Protein AF-A0A1D2M1V0-F1 (afdb_monomer)

Mean predicted aligned error: 18.79 Å

Nearest PDB structures (foldseek):
  8sbj-assembly1_B  TM=5.110E-01  e=3.769E-02  Homo sapiens
  8tsc-assembly1_B  TM=5.310E-01  e=7.419E-02  Homo sapiens
  7pg5-assembly1_B  TM=5.052E-01  e=1.142E-01  Homo sapiens
  5ul1-assembly1_B  TM=4.633E-01  e=9.490E-02  Homo sapiens
  6z6f-assembly1_C  TM=4.834E-01  e=1.259E+00  Saccharomyces cerevisiae S288C

Structure (mmCIF, N/CA/C/O backbone):
data_AF-A0A1D2M1V0-F1
#
_entry.id   AF-A0A1D2M1V0-F1
#
loop_
_atom_site.group_PDB
_atom_site.id
_atom_site.type_symbol
_atom_site.label_atom_id
_atom_site.label_alt_id
_atom_site.label_comp_id
_atom_site.label_asym_id
_atom_site.label_entity_id
_atom_site.label_seq_id
_atom_site.pdbx_PDB_ins_code
_atom_site.Cartn_x
_atom_site.Cartn_y
_atom_site.Cartn_z
_atom_site.occupancy
_atom_site.B_iso_or_equiv
_atom_site.auth_seq_id
_atom_site.auth_comp_id
_atom_site.auth_asym_id
_atom_site.auth_atom_id
_atom_site.pdbx_PDB_model_num
ATOM 1 N N . MET A 1 1 ? -14.328 46.962 -1.415 1.00 34.91 1 MET A N 1
ATOM 2 C CA . MET A 1 1 ? -13.071 46.582 -0.729 1.00 34.91 1 MET A CA 1
ATOM 3 C C . MET A 1 1 ? -12.390 45.485 -1.548 1.00 34.91 1 MET A C 1
ATOM 5 O O . MET A 1 1 ? -12.944 44.402 -1.644 1.00 34.91 1 MET A O 1
ATOM 9 N N . ARG A 1 2 ? -11.268 45.762 -2.230 1.00 36.16 2 ARG A N 1
ATOM 10 C CA . ARG A 1 2 ? -10.488 44.747 -2.972 1.00 36.16 2 ARG A CA 1
ATOM 11 C C . ARG A 1 2 ? -9.154 44.552 -2.254 1.00 36.16 2 ARG A C 1
ATOM 13 O O . ARG A 1 2 ? -8.313 45.446 -2.292 1.00 36.16 2 ARG A O 1
ATOM 20 N N . ILE A 1 3 ? -8.974 43.412 -1.590 1.00 41.03 3 ILE A N 1
ATOM 21 C CA . ILE A 1 3 ? -7.722 43.059 -0.914 1.00 41.03 3 ILE A CA 1
ATOM 22 C C . ILE A 1 3 ? -6.975 42.021 -1.757 1.00 41.03 3 ILE A C 1
ATOM 24 O O . ILE A 1 3 ? -7.388 40.878 -1.895 1.00 41.03 3 ILE A O 1
ATOM 28 N N . ARG A 1 4 ? -5.883 42.513 -2.349 1.00 44.38 4 ARG A N 1
ATOM 29 C CA . ARG A 1 4 ? -4.579 41.882 -2.618 1.00 44.38 4 ARG A CA 1
ATOM 30 C C . ARG A 1 4 ? -4.518 40.345 -2.690 1.00 44.38 4 ARG A C 1
ATOM 32 O O . ARG A 1 4 ? -4.349 39.678 -1.679 1.00 44.38 4 ARG A O 1
ATOM 39 N N . THR A 1 5 ? -4.341 39.834 -3.905 1.00 44.19 5 THR A N 1
ATOM 40 C CA . THR A 1 5 ? -3.606 38.586 -4.184 1.00 44.19 5 THR A CA 1
ATOM 41 C C . THR A 1 5 ? -2.416 38.907 -5.086 1.00 44.19 5 THR A C 1
ATOM 43 O O . THR A 1 5 ? -2.490 38.802 -6.306 1.00 44.19 5 THR A O 1
ATOM 46 N N . ARG A 1 6 ? -1.309 39.373 -4.495 1.00 46.62 6 ARG A N 1
ATOM 47 C CA . ARG A 1 6 ? -0.054 39.632 -5.232 1.00 46.62 6 ARG A CA 1
ATOM 48 C C . ARG A 1 6 ? 1.187 38.989 -4.600 1.00 46.62 6 ARG A C 1
ATOM 50 O O . ARG A 1 6 ? 2.289 39.241 -5.063 1.00 46.62 6 ARG A O 1
ATOM 57 N N . ALA A 1 7 ? 1.019 38.157 -3.568 1.00 45.72 7 ALA A N 1
ATOM 58 C CA . ALA A 1 7 ? 2.136 37.544 -2.841 1.00 45.72 7 ALA A CA 1
ATOM 59 C C . ALA A 1 7 ? 2.551 36.154 -3.370 1.00 45.72 7 ALA A C 1
ATOM 61 O O . ALA A 1 7 ? 3.700 35.761 -3.201 1.00 45.72 7 ALA A O 1
ATOM 62 N N . SER A 1 8 ? 1.664 35.419 -4.052 1.00 46.03 8 SER A N 1
ATOM 63 C CA . SER A 1 8 ? 1.936 34.015 -4.413 1.00 46.03 8 SER A CA 1
ATOM 64 C C . SER A 1 8 ? 2.724 33.832 -5.717 1.00 46.03 8 SER A C 1
ATOM 66 O O . SER A 1 8 ? 3.413 32.829 -5.883 1.00 46.03 8 SER A O 1
ATOM 68 N N . ALA A 1 9 ? 2.686 34.803 -6.637 1.00 45.09 9 ALA A N 1
ATOM 69 C CA . ALA A 1 9 ? 3.380 34.692 -7.926 1.00 45.09 9 ALA A CA 1
ATOM 70 C C . ALA A 1 9 ? 4.908 34.866 -7.807 1.00 45.09 9 ALA A C 1
ATOM 72 O O . ALA A 1 9 ? 5.667 34.249 -8.555 1.00 45.09 9 ALA A O 1
ATOM 73 N N . THR A 1 10 ? 5.369 35.671 -6.845 1.00 44.38 10 THR A N 1
ATOM 74 C CA . THR A 1 10 ? 6.790 35.998 -6.632 1.00 44.38 10 THR A CA 1
ATOM 75 C C . THR A 1 10 ? 7.562 34.886 -5.916 1.00 44.38 10 THR A C 1
ATOM 77 O O . THR A 1 10 ? 8.767 34.746 -6.115 1.00 44.38 10 THR A O 1
ATOM 80 N N . LEU A 1 11 ? 6.884 34.080 -5.092 1.00 45.69 11 LEU A N 1
ATOM 81 C CA . LEU A 1 11 ? 7.492 32.939 -4.397 1.00 45.69 11 LEU A CA 1
ATOM 82 C C . LEU A 1 11 ? 7.712 31.751 -5.345 1.00 45.69 11 LEU A C 1
ATOM 84 O O . LEU A 1 11 ? 8.790 31.163 -5.350 1.00 45.69 11 LEU A O 1
ATOM 88 N N . LEU A 1 12 ? 6.748 31.463 -6.227 1.00 46.31 12 LEU A N 1
ATOM 89 C CA . LEU A 1 12 ? 6.867 30.381 -7.214 1.00 46.31 12 LEU A CA 1
ATOM 90 C C . LEU A 1 12 ? 7.969 30.639 -8.256 1.00 46.31 12 LEU A C 1
ATOM 92 O O . LEU A 1 12 ? 8.680 29.716 -8.652 1.00 46.31 12 LEU A O 1
ATOM 96 N N . THR A 1 13 ? 8.173 31.895 -8.662 1.00 47.94 13 THR A N 1
ATOM 97 C CA . THR A 1 13 ? 9.218 32.253 -9.638 1.00 47.94 13 THR A CA 1
ATOM 98 C C . THR A 1 13 ? 10.636 32.129 -9.078 1.00 47.94 13 THR A C 1
ATOM 100 O O . THR A 1 13 ? 11.535 31.750 -9.825 1.00 47.94 13 THR A O 1
ATOM 103 N N . ARG A 1 14 ? 10.849 32.372 -7.775 1.00 47.53 14 ARG A N 1
ATOM 104 C CA . ARG A 1 14 ? 12.167 32.207 -7.127 1.00 47.53 14 ARG A CA 1
ATOM 105 C C . ARG A 1 14 ? 12.594 30.743 -6.994 1.00 47.53 14 ARG A C 1
ATOM 107 O O . ARG A 1 14 ? 13.777 30.437 -7.117 1.00 47.53 14 ARG A O 1
ATOM 114 N N . HIS A 1 15 ? 11.649 29.830 -6.775 1.00 48.25 15 HIS A N 1
ATOM 115 C CA . HIS A 1 15 ? 11.963 28.402 -6.674 1.00 48.25 15 HIS A CA 1
ATOM 116 C C . HIS A 1 15 ? 12.307 27.779 -8.034 1.00 48.25 15 HIS A C 1
ATOM 118 O O . HIS A 1 15 ? 13.226 26.967 -8.119 1.00 48.25 15 HIS A O 1
ATOM 124 N N . LEU A 1 16 ? 11.653 28.223 -9.112 1.00 49.22 16 LEU A N 1
ATOM 125 C CA . LEU A 1 16 ? 11.939 27.752 -10.471 1.00 49.22 16 LEU A CA 1
ATOM 126 C C . LEU A 1 16 ? 13.312 28.207 -10.992 1.00 49.22 16 LEU A C 1
ATOM 128 O O . LEU A 1 16 ? 13.982 27.450 -11.695 1.00 49.22 16 LEU A O 1
ATOM 132 N N . THR A 1 17 ? 13.764 29.416 -10.644 1.00 51.22 17 THR A N 1
ATOM 133 C CA . THR A 1 17 ? 15.120 29.875 -10.989 1.00 51.22 17 THR A CA 1
ATOM 134 C C . THR A 1 17 ? 16.198 29.177 -10.162 1.00 51.22 17 THR A C 1
ATOM 136 O O . THR A 1 17 ? 17.261 28.883 -10.705 1.00 51.22 17 THR A O 1
ATOM 139 N N . SER A 1 18 ? 15.918 28.838 -8.899 1.00 55.41 18 SER A N 1
ATOM 140 C CA . SER A 1 18 ? 16.834 28.073 -8.039 1.00 55.41 18 SER A CA 1
ATOM 141 C C . SER A 1 18 ? 17.049 26.639 -8.541 1.00 55.41 18 SER A C 1
ATOM 143 O O . SER A 1 18 ? 18.190 26.205 -8.690 1.00 55.41 18 SER A O 1
ATOM 145 N N . ALA A 1 19 ? 15.974 25.932 -8.912 1.00 53.53 19 ALA A N 1
ATOM 146 C CA . ALA A 1 19 ? 16.067 24.570 -9.447 1.00 53.53 19 ALA A CA 1
ATOM 147 C C . ALA A 1 19 ? 16.845 24.521 -10.778 1.00 53.53 19 ALA A C 1
ATOM 149 O O . ALA A 1 19 ? 17.753 23.709 -10.944 1.00 53.53 19 ALA A O 1
ATOM 150 N N . ARG A 1 20 ? 16.579 25.466 -11.693 1.00 53.44 20 ARG A N 1
ATOM 151 C CA . ARG A 1 20 ? 17.333 25.586 -12.956 1.00 53.44 20 ARG A CA 1
ATOM 152 C C . ARG A 1 20 ? 18.803 25.956 -12.745 1.00 53.44 20 ARG A C 1
ATOM 154 O O . ARG A 1 20 ? 19.649 25.580 -13.552 1.00 53.44 20 ARG A O 1
ATOM 161 N N . HIS A 1 21 ? 19.120 26.702 -11.688 1.00 53.22 21 HIS A N 1
ATOM 162 C CA . HIS A 1 21 ? 20.501 27.031 -11.341 1.00 53.22 21 HIS A CA 1
ATOM 163 C C . HIS A 1 21 ? 21.249 25.817 -10.770 1.00 53.22 21 HIS A C 1
ATOM 165 O O . HIS A 1 21 ? 22.384 25.567 -11.170 1.00 53.22 21 HIS A O 1
ATOM 171 N N . GLN A 1 22 ? 20.596 25.017 -9.922 1.00 55.62 22 GLN A N 1
ATOM 172 C CA . GLN A 1 22 ? 21.167 23.778 -9.381 1.00 55.62 22 GLN A CA 1
ATOM 173 C C . GLN A 1 22 ? 21.430 22.731 -10.475 1.00 55.62 22 GLN A C 1
ATOM 175 O O . GLN A 1 22 ? 22.505 22.130 -10.493 1.00 55.62 22 GLN A O 1
ATOM 180 N N . GLU A 1 23 ? 20.527 22.576 -11.449 1.00 54.28 23 GLU A N 1
ATOM 181 C CA . GLU A 1 23 ? 20.764 21.710 -12.616 1.00 54.28 23 GLU A CA 1
ATOM 182 C C . GLU A 1 23 ? 21.945 22.189 -13.480 1.00 54.28 23 GLU A C 1
ATOM 184 O O . GLU A 1 23 ? 22.716 21.371 -13.996 1.00 54.28 23 GLU A O 1
ATOM 189 N N . ARG A 1 24 ? 22.143 23.510 -13.608 1.00 56.34 24 ARG A N 1
ATOM 190 C CA . ARG A 1 24 ? 23.299 24.081 -14.319 1.00 56.34 24 ARG A CA 1
ATOM 191 C C . ARG A 1 24 ? 24.618 23.776 -13.613 1.00 56.34 24 ARG A C 1
ATOM 193 O O . ARG A 1 24 ? 25.553 23.323 -14.261 1.00 56.34 24 ARG A O 1
ATOM 200 N N . ILE A 1 25 ? 24.683 23.952 -12.293 1.00 54.59 25 ILE A N 1
ATOM 201 C CA . ILE A 1 25 ? 25.908 23.699 -11.516 1.00 54.59 25 ILE A CA 1
ATOM 202 C C . ILE A 1 25 ? 26.312 22.219 -11.590 1.00 54.59 25 ILE A C 1
ATOM 204 O O . ILE A 1 25 ? 27.484 21.905 -11.806 1.00 54.59 25 ILE A O 1
ATOM 208 N N . LEU A 1 26 ? 25.349 21.299 -11.474 1.00 54.31 26 LEU A N 1
ATOM 209 C CA . LEU A 1 26 ? 25.618 19.858 -11.548 1.00 54.31 26 LEU A CA 1
ATOM 210 C C . LEU A 1 26 ? 26.103 19.422 -12.939 1.00 54.31 26 LEU A C 1
ATOM 212 O O . LEU A 1 26 ? 26.984 18.569 -13.056 1.00 54.31 26 LEU A O 1
ATOM 216 N N . THR A 1 27 ? 25.568 20.023 -14.004 1.00 53.47 27 THR A N 1
ATOM 217 C CA . THR A 1 27 ? 25.980 19.706 -15.381 1.00 53.47 27 THR A CA 1
ATOM 218 C C . THR A 1 27 ? 27.317 20.343 -15.768 1.00 53.47 27 THR A C 1
ATOM 220 O O . THR A 1 27 ? 28.078 19.747 -16.532 1.00 53.47 27 THR A O 1
ATOM 223 N N . GLU A 1 28 ? 27.650 21.506 -15.209 1.00 53.16 28 GLU A N 1
ATOM 224 C CA . GLU A 1 28 ? 28.912 22.211 -15.455 1.00 53.16 28 GLU A CA 1
ATOM 225 C C . GLU A 1 28 ? 30.082 21.585 -14.673 1.00 53.16 28 GLU A C 1
ATOM 227 O O . GLU A 1 28 ? 31.156 21.368 -15.237 1.00 53.16 28 GLU A O 1
ATOM 232 N N . SER A 1 29 ? 29.844 21.133 -13.435 1.00 52.28 29 SER A N 1
ATOM 233 C CA . SER A 1 29 ? 30.817 20.356 -12.646 1.00 52.28 29 SER A CA 1
ATOM 234 C C . SER A 1 29 ? 31.214 19.043 -13.339 1.00 52.28 29 SER A C 1
ATOM 236 O O . SER A 1 29 ? 32.393 18.685 -13.390 1.00 52.28 29 SER A O 1
ATOM 238 N N . ARG A 1 30 ? 30.253 18.369 -13.986 1.00 53.03 30 ARG A N 1
ATOM 239 C CA . ARG A 1 30 ? 30.502 17.130 -14.739 1.00 53.03 30 ARG A CA 1
ATOM 240 C C . ARG A 1 30 ? 31.291 17.353 -16.035 1.00 53.03 30 ARG A C 1
ATOM 242 O O . ARG A 1 30 ? 31.964 16.438 -16.494 1.00 53.03 30 ARG A O 1
ATOM 249 N N . ARG A 1 31 ? 31.228 18.549 -16.635 1.00 52.22 31 ARG A N 1
ATOM 250 C CA . ARG A 1 31 ? 32.055 18.910 -17.804 1.00 52.22 31 ARG A CA 1
ATOM 251 C C . ARG A 1 31 ? 33.484 19.285 -17.409 1.00 52.22 31 ARG A C 1
ATOM 253 O O . ARG A 1 31 ? 34.405 18.946 -18.150 1.00 52.22 31 ARG A O 1
ATOM 260 N N . ASN A 1 32 ? 33.682 19.922 -16.254 1.00 46.97 32 ASN A N 1
ATOM 261 C CA . ASN A 1 32 ? 35.022 20.278 -15.781 1.00 46.97 32 ASN A CA 1
ATOM 262 C C . ASN A 1 32 ? 35.836 19.059 -15.323 1.00 46.97 32 ASN A C 1
ATOM 264 O O . ASN A 1 32 ? 37.010 18.978 -15.673 1.00 46.97 32 ASN A O 1
ATOM 268 N N . SER A 1 33 ? 35.228 18.058 -14.674 1.00 48.19 33 SER A N 1
ATOM 269 C CA . SER A 1 33 ? 35.962 16.841 -14.276 1.00 48.19 33 SER A CA 1
ATOM 270 C C . SER A 1 33 ? 36.463 16.013 -15.469 1.00 48.19 33 SER A C 1
ATOM 272 O O . SER A 1 33 ? 37.543 15.430 -15.417 1.00 48.19 33 SER A O 1
ATOM 274 N N . ILE A 1 34 ? 35.722 16.013 -16.582 1.00 51.12 34 ILE A N 1
ATOM 275 C CA . ILE A 1 34 ? 36.137 15.356 -17.833 1.00 51.12 34 ILE A CA 1
ATOM 276 C C . ILE A 1 34 ? 37.289 16.124 -18.497 1.00 51.12 34 ILE A C 1
ATOM 278 O O . ILE A 1 34 ? 38.184 15.519 -19.083 1.00 51.12 34 ILE A O 1
ATOM 282 N N . ARG A 1 35 ? 37.298 17.458 -18.386 1.00 45.81 35 ARG A N 1
ATOM 283 C CA . ARG A 1 35 ? 38.350 18.305 -18.959 1.00 45.81 35 ARG A CA 1
ATOM 284 C C . ARG A 1 35 ? 39.657 18.228 -18.166 1.00 45.81 35 ARG A C 1
ATOM 286 O O . ARG A 1 35 ? 40.716 18.169 -18.781 1.00 45.81 35 ARG A O 1
ATOM 293 N N . GLU A 1 36 ? 39.589 18.172 -16.837 1.00 46.66 36 GLU A N 1
ATOM 294 C CA . GLU A 1 36 ? 40.769 18.076 -15.961 1.00 46.66 36 GLU A CA 1
ATOM 295 C C . GLU A 1 36 ? 41.414 16.680 -15.973 1.00 46.66 36 GLU A C 1
ATOM 297 O O . GLU A 1 36 ? 42.624 16.556 -15.798 1.00 46.66 36 GLU A O 1
ATOM 302 N N . SER A 1 37 ? 40.647 15.628 -16.281 1.00 46.97 37 SER A N 1
ATOM 303 C CA . SER A 1 37 ? 41.188 14.274 -16.470 1.00 46.97 37 SER A CA 1
ATOM 304 C C . SER A 1 37 ? 41.862 14.072 -17.844 1.00 46.97 37 SER A C 1
ATOM 306 O O . SER A 1 37 ? 42.575 13.093 -18.046 1.00 46.97 37 SER A O 1
ATOM 308 N N . SER A 1 38 ? 41.695 15.012 -18.786 1.00 46.19 38 SER A N 1
ATOM 309 C CA . SER A 1 38 ? 42.182 14.897 -20.171 1.00 46.19 38 SER A CA 1
ATOM 310 C C . SER A 1 38 ? 43.521 15.606 -20.453 1.00 46.19 38 SER A C 1
ATOM 312 O O . SER A 1 38 ? 43.957 15.623 -21.604 1.00 46.19 38 SER A O 1
ATOM 314 N N . THR A 1 39 ? 44.192 16.185 -19.448 1.00 48.22 39 THR A N 1
ATOM 315 C CA . THR A 1 39 ? 45.497 16.872 -19.611 1.00 48.22 39 THR A CA 1
ATOM 316 C C . THR A 1 39 ? 46.706 16.116 -19.054 1.00 48.22 39 THR A C 1
ATOM 318 O O . THR A 1 39 ? 47.809 16.657 -19.045 1.00 48.22 39 THR A O 1
ATOM 321 N N . ALA A 1 40 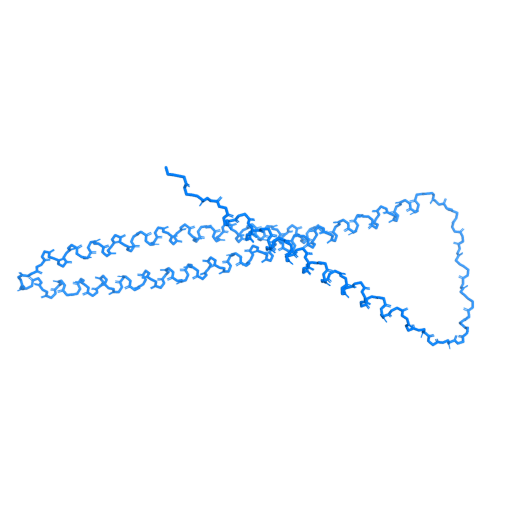? 46.557 14.853 -18.651 1.00 44.78 40 ALA A N 1
ATOM 322 C CA . ALA A 1 40 ? 47.712 14.003 -18.371 1.00 44.78 40 ALA A CA 1
ATOM 323 C C . ALA A 1 40 ? 48.276 13.444 -19.690 1.00 44.78 40 ALA A C 1
ATOM 325 O O . ALA A 1 40 ? 47.670 12.578 -20.320 1.00 44.78 40 ALA A O 1
ATOM 326 N N . GLN A 1 41 ? 49.430 13.958 -20.126 1.00 50.56 41 GLN A N 1
ATOM 327 C CA . GLN A 1 41 ? 50.200 13.354 -21.216 1.00 50.56 41 GLN A CA 1
ATOM 328 C C . GLN A 1 41 ? 50.567 11.904 -20.849 1.00 50.56 41 GLN A C 1
ATOM 330 O O . GLN A 1 41 ? 51.079 11.676 -19.750 1.00 50.56 41 GLN A O 1
ATOM 335 N N . PRO A 1 42 ? 50.351 10.918 -21.737 1.00 48.78 42 PRO A N 1
ATOM 336 C CA . PRO A 1 42 ? 50.842 9.568 -21.502 1.00 48.78 42 PRO A CA 1
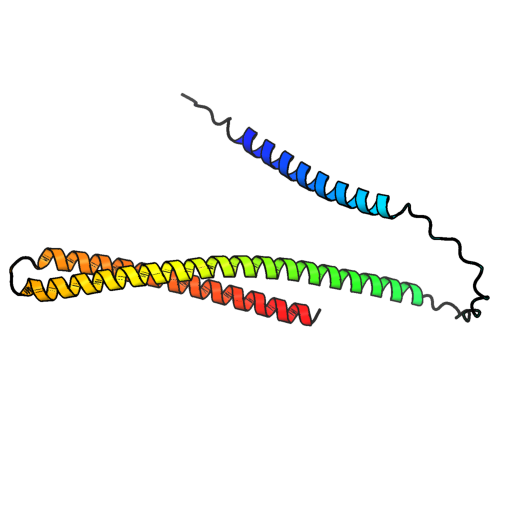ATOM 337 C C . PRO A 1 42 ? 52.380 9.529 -21.610 1.00 48.78 42 PRO A C 1
ATOM 339 O O . PRO A 1 42 ? 52.955 10.278 -22.407 1.00 48.78 42 PRO A O 1
ATOM 342 N N . PRO A 1 43 ? 53.072 8.662 -20.847 1.00 45.06 43 PRO A N 1
ATOM 343 C CA . PRO A 1 43 ? 54.517 8.501 -20.964 1.00 45.06 43 PRO A CA 1
ATOM 344 C C . PRO A 1 43 ? 54.880 7.930 -22.342 1.00 45.06 43 PRO A C 1
ATOM 346 O O . PRO A 1 43 ? 54.318 6.932 -22.798 1.00 45.06 43 PRO A O 1
ATOM 349 N N . VAL A 1 44 ? 55.838 8.575 -23.008 1.00 48.25 44 VAL A N 1
ATOM 350 C CA . VAL A 1 44 ? 56.371 8.166 -24.314 1.00 48.25 44 VAL A CA 1
ATOM 351 C C . VAL A 1 44 ? 57.094 6.826 -24.157 1.00 48.25 44 VAL A C 1
ATOM 353 O O . VAL A 1 44 ? 58.121 6.745 -23.487 1.00 48.25 44 VAL A O 1
ATOM 356 N N . THR A 1 45 ? 56.550 5.764 -24.746 1.00 47.53 45 THR A N 1
ATOM 357 C CA . THR A 1 45 ? 57.180 4.435 -24.818 1.00 47.53 45 THR A CA 1
ATOM 358 C C . THR A 1 45 ? 57.801 4.216 -26.206 1.00 47.53 45 THR A C 1
ATOM 360 O O . THR A 1 45 ? 57.291 4.768 -27.185 1.00 47.53 45 THR A O 1
ATOM 363 N N . PRO A 1 46 ? 58.908 3.452 -26.334 1.00 49.72 46 PRO A N 1
ATOM 364 C CA . PRO A 1 46 ? 59.588 3.253 -27.614 1.00 49.72 46 PRO A CA 1
ATOM 365 C C . PRO A 1 46 ? 58.754 2.402 -28.585 1.00 49.72 46 PRO A C 1
ATOM 367 O O . PRO A 1 46 ? 58.051 1.483 -28.172 1.00 49.72 46 PRO A O 1
ATOM 370 N N . LEU A 1 47 ? 58.875 2.723 -29.877 1.00 45.44 47 LEU A N 1
ATOM 371 C CA . LEU A 1 47 ? 58.181 2.145 -31.037 1.00 45.44 47 LEU A CA 1
ATOM 372 C C . LEU A 1 47 ? 57.970 0.617 -30.979 1.00 45.44 47 LEU A C 1
ATOM 374 O O . LEU A 1 47 ? 58.923 -0.159 -31.005 1.00 45.44 47 LEU A O 1
ATOM 378 N N . ALA A 1 48 ? 56.702 0.201 -30.996 1.00 45.66 48 ALA A N 1
ATOM 379 C CA . ALA A 1 48 ? 56.286 -1.177 -31.253 1.00 45.66 48 ALA A CA 1
ATOM 380 C C . ALA A 1 48 ? 56.539 -1.580 -32.730 1.00 45.66 48 ALA A C 1
ATOM 382 O O . ALA A 1 48 ? 56.511 -0.712 -33.609 1.00 45.66 48 ALA A O 1
ATOM 383 N N . PRO A 1 49 ? 56.774 -2.876 -33.027 1.00 54.25 49 PRO A N 1
ATOM 384 C CA . PRO A 1 49 ? 57.030 -3.370 -34.385 1.00 54.25 49 PRO A CA 1
ATOM 385 C C . PRO A 1 49 ? 55.829 -3.149 -35.328 1.00 54.25 49 PRO A C 1
ATOM 387 O O . PRO A 1 49 ? 54.695 -3.017 -34.859 1.00 54.25 49 PRO A O 1
ATOM 390 N N . PRO A 1 50 ? 56.051 -3.102 -36.659 1.00 50.41 50 PRO A N 1
ATOM 391 C CA . PRO A 1 50 ? 55.016 -2.738 -37.620 1.00 50.41 50 PRO A CA 1
ATOM 392 C C . PRO A 1 50 ? 53.835 -3.713 -37.571 1.00 50.41 50 PRO A C 1
ATOM 394 O O . PRO A 1 50 ? 54.000 -4.930 -37.654 1.00 50.41 50 PRO A O 1
ATOM 397 N N . VAL A 1 51 ? 52.634 -3.147 -37.450 1.00 50.12 51 VAL A N 1
ATOM 398 C CA . VAL A 1 51 ? 51.352 -3.858 -37.488 1.00 50.12 51 VAL A CA 1
ATOM 399 C C . VAL A 1 51 ? 51.252 -4.659 -38.799 1.00 50.12 51 VAL A C 1
ATOM 401 O O . VAL A 1 51 ? 51.534 -4.094 -39.861 1.00 50.12 51 VAL A O 1
ATOM 404 N N . PRO A 1 52 ? 50.837 -5.943 -38.776 1.00 46.22 52 PRO A N 1
ATOM 405 C CA . PRO A 1 52 ? 50.589 -6.708 -39.993 1.00 46.22 52 PRO A CA 1
ATOM 406 C C . PRO A 1 52 ? 49.580 -5.971 -40.873 1.00 46.22 52 PRO A C 1
ATOM 408 O O . PRO A 1 52 ? 48.533 -5.532 -40.394 1.00 46.22 52 PRO A O 1
ATOM 411 N N . ALA A 1 53 ? 49.898 -5.821 -42.158 1.00 50.19 53 ALA A N 1
ATOM 412 C CA . ALA A 1 53 ? 49.028 -5.163 -43.119 1.00 50.19 53 ALA A CA 1
ATOM 413 C C . ALA A 1 53 ? 47.633 -5.812 -43.106 1.00 50.19 53 ALA A C 1
ATOM 415 O O . ALA A 1 53 ? 47.465 -6.963 -43.508 1.00 50.19 53 ALA A O 1
ATOM 416 N N . VAL A 1 54 ? 46.632 -5.060 -42.643 1.00 47.44 54 VAL A N 1
ATOM 417 C CA . VAL A 1 54 ? 45.221 -5.446 -42.729 1.00 47.44 54 VAL A CA 1
ATOM 418 C C . VAL A 1 54 ? 44.899 -5.698 -44.207 1.00 47.44 54 VAL A C 1
ATOM 420 O O . VAL A 1 54 ? 45.137 -4.802 -45.028 1.00 47.44 54 VAL A O 1
ATOM 423 N N . PRO A 1 55 ? 44.368 -6.875 -44.591 1.00 44.06 55 PRO A N 1
ATOM 424 C CA . PRO A 1 55 ? 43.943 -7.106 -45.961 1.00 44.06 55 PRO A CA 1
ATOM 425 C C . PRO A 1 55 ? 42.913 -6.044 -46.343 1.00 44.06 55 PRO A C 1
ATOM 427 O O . PRO A 1 55 ? 41.868 -5.912 -45.704 1.00 44.06 55 PRO A O 1
ATOM 430 N N . ARG A 1 56 ? 43.215 -5.259 -47.383 1.00 47.75 56 ARG A N 1
ATOM 431 C CA . ARG A 1 56 ? 42.276 -4.306 -47.984 1.00 47.75 56 ARG A CA 1
ATOM 432 C C . ARG A 1 56 ? 41.105 -5.087 -48.582 1.00 47.75 56 ARG A C 1
ATOM 434 O O . ARG A 1 56 ? 41.109 -5.414 -49.768 1.00 47.75 56 ARG A O 1
ATOM 441 N N . HIS A 1 57 ? 40.098 -5.391 -47.768 1.00 49.06 57 HIS A N 1
ATOM 442 C CA . HIS A 1 57 ? 38.825 -5.879 -48.270 1.00 49.06 57 HIS A CA 1
ATOM 443 C C . HIS A 1 57 ? 38.197 -4.777 -49.121 1.00 49.06 57 HIS A C 1
ATOM 445 O O . HIS A 1 57 ? 37.930 -3.671 -48.650 1.00 49.06 57 HIS A O 1
ATOM 451 N N . ARG A 1 58 ? 38.007 -5.084 -50.409 1.00 48.56 58 ARG A N 1
ATOM 452 C CA . ARG A 1 58 ? 37.254 -4.253 -51.349 1.00 48.56 58 ARG A CA 1
ATOM 453 C C . ARG A 1 58 ? 35.917 -3.902 -50.701 1.00 48.56 58 ARG A C 1
ATOM 455 O O . ARG A 1 58 ? 35.152 -4.792 -50.340 1.00 48.56 58 ARG A O 1
ATOM 462 N N . GLY A 1 59 ? 35.703 -2.603 -50.511 1.00 49.47 59 GLY A N 1
ATOM 463 C CA . GLY A 1 59 ? 34.605 -2.054 -49.734 1.00 49.47 59 GLY A CA 1
ATOM 464 C C . GLY A 1 59 ? 33.253 -2.538 -50.234 1.00 49.47 59 GLY A C 1
ATOM 465 O O . GLY A 1 59 ? 32.774 -2.108 -51.282 1.00 49.47 59 GLY A O 1
ATOM 466 N N . ASN A 1 60 ? 32.607 -3.384 -49.436 1.00 50.47 60 ASN A N 1
ATOM 467 C CA . ASN A 1 60 ? 31.163 -3.480 -49.476 1.00 50.47 60 ASN A CA 1
ATOM 468 C C . ASN A 1 60 ? 30.623 -2.150 -48.931 1.00 50.47 60 ASN A C 1
ATOM 470 O O . ASN A 1 60 ? 30.829 -1.826 -47.760 1.00 50.47 60 ASN A O 1
ATOM 474 N N . ARG A 1 61 ? 29.959 -1.363 -49.782 1.00 54.25 61 ARG A N 1
ATOM 475 C CA . ARG A 1 61 ? 29.371 -0.059 -49.422 1.00 54.25 61 ARG A CA 1
ATOM 476 C C . ARG A 1 61 ? 28.402 -0.163 -48.236 1.00 54.25 61 ARG A C 1
ATOM 478 O O . ARG A 1 61 ? 28.208 0.817 -47.529 1.00 54.25 61 ARG A O 1
ATOM 485 N N . ASN A 1 62 ? 27.871 -1.361 -47.987 1.00 54.25 62 ASN A N 1
ATOM 486 C CA . ASN A 1 62 ? 26.956 -1.650 -46.888 1.00 54.25 62 ASN A CA 1
ATOM 487 C C . ASN A 1 62 ? 27.660 -1.906 -45.544 1.00 54.25 62 ASN A C 1
ATOM 489 O O . ASN A 1 62 ? 26.983 -2.001 -44.527 1.00 54.25 62 ASN A O 1
ATOM 493 N N . TRP A 1 63 ? 28.994 -1.999 -45.495 1.00 51.69 63 TRP A N 1
ATOM 494 C CA . TRP A 1 63 ? 29.723 -2.288 -44.252 1.00 51.69 63 TRP A CA 1
ATOM 495 C C . TRP A 1 63 ? 29.621 -1.138 -43.240 1.00 51.69 63 TRP A C 1
ATOM 497 O O . TRP A 1 63 ? 29.240 -1.349 -42.093 1.00 51.69 63 TRP A O 1
ATOM 507 N N . TYR A 1 64 ? 29.879 0.099 -43.678 1.00 50.06 64 TYR A N 1
ATOM 508 C CA . TYR A 1 64 ? 29.737 1.280 -42.818 1.00 50.06 64 TYR A CA 1
ATOM 509 C C . TYR A 1 64 ? 28.276 1.574 -42.460 1.00 50.06 64 TYR A C 1
ATOM 511 O O . TYR A 1 64 ? 28.004 2.027 -41.350 1.00 50.06 64 TYR A O 1
ATOM 519 N N . SER A 1 65 ? 27.334 1.293 -43.365 1.00 54.91 65 SER A N 1
ATOM 520 C CA . SER A 1 65 ? 25.901 1.452 -43.097 1.00 54.91 65 SER A CA 1
ATOM 521 C C . SER A 1 65 ? 25.404 0.453 -42.052 1.00 54.91 65 SER A C 1
ATOM 523 O O . SER A 1 65 ? 24.708 0.852 -41.126 1.00 54.91 65 SER A O 1
ATOM 525 N N . ASN A 1 66 ? 25.820 -0.814 -42.136 1.00 55.72 66 ASN A N 1
ATOM 526 C CA . ASN A 1 66 ? 25.434 -1.838 -41.165 1.00 55.72 66 ASN A CA 1
ATOM 527 C C . ASN A 1 66 ? 26.029 -1.574 -39.775 1.00 55.72 66 ASN A C 1
ATOM 529 O O . ASN A 1 66 ? 25.322 -1.739 -38.789 1.00 55.72 66 ASN A O 1
ATOM 533 N N . ILE A 1 67 ? 27.283 -1.108 -39.686 1.00 56.62 67 ILE A N 1
ATOM 534 C CA . ILE A 1 67 ? 27.902 -0.750 -38.397 1.00 56.62 67 ILE A CA 1
ATOM 535 C C . ILE A 1 67 ? 27.209 0.468 -37.777 1.00 56.62 67 ILE A C 1
ATOM 537 O O . ILE A 1 67 ? 26.849 0.439 -36.608 1.00 56.62 67 ILE A O 1
ATOM 541 N N . ARG A 1 68 ? 26.945 1.522 -38.562 1.00 54.12 68 ARG A N 1
ATOM 542 C CA . ARG A 1 68 ? 26.288 2.736 -38.051 1.00 54.12 68 ARG A CA 1
ATOM 543 C C . ARG A 1 68 ? 24.842 2.486 -37.605 1.00 54.12 68 ARG A C 1
ATOM 545 O O . ARG A 1 68 ? 24.392 3.118 -36.654 1.00 54.12 68 ARG A O 1
ATOM 552 N N . ASN A 1 69 ? 24.133 1.574 -38.273 1.00 59.03 69 ASN A N 1
ATOM 553 C CA . ASN A 1 69 ? 22.795 1.143 -37.866 1.00 59.03 69 ASN A CA 1
ATOM 554 C C . ASN A 1 69 ? 22.850 0.294 -36.588 1.00 59.03 69 ASN A C 1
ATOM 556 O O . ASN A 1 69 ? 22.083 0.558 -35.669 1.00 59.03 69 ASN A O 1
ATOM 560 N N . ALA A 1 70 ? 23.805 -0.637 -36.482 1.00 59.34 70 ALA A N 1
ATOM 561 C CA . ALA A 1 70 ? 24.003 -1.441 -35.277 1.00 59.34 70 ALA A CA 1
ATOM 562 C C . ALA A 1 70 ? 24.375 -0.576 -34.056 1.00 59.34 70 ALA A C 1
ATOM 564 O O . ALA A 1 70 ? 23.780 -0.727 -32.994 1.00 59.34 70 ALA A O 1
ATOM 565 N N . ASP A 1 71 ? 25.283 0.394 -34.208 1.00 56.97 71 ASP A N 1
ATOM 566 C CA . ASP A 1 71 ? 25.656 1.327 -33.133 1.00 56.97 71 ASP A CA 1
ATOM 567 C C . ASP A 1 71 ? 24.483 2.237 -32.716 1.00 56.97 71 ASP A C 1
ATOM 569 O O . ASP A 1 71 ? 24.357 2.617 -31.548 1.00 56.97 71 ASP A O 1
ATOM 573 N N . GLY A 1 72 ? 23.608 2.598 -33.662 1.00 63.91 72 GLY A N 1
ATOM 574 C CA . GLY A 1 72 ? 22.381 3.353 -33.401 1.00 63.91 72 GLY A CA 1
ATOM 575 C C . GLY A 1 72 ? 21.328 2.534 -32.648 1.00 63.91 72 GLY A C 1
ATOM 576 O O . GLY A 1 72 ? 20.753 3.021 -31.675 1.00 63.91 72 GLY A O 1
ATOM 577 N N . GLU A 1 73 ? 21.118 1.282 -33.053 1.00 64.62 73 GLU A N 1
ATOM 578 C CA . GLU A 1 73 ? 20.191 0.340 -32.415 1.00 64.62 73 GLU A CA 1
ATOM 579 C C . GLU A 1 73 ? 20.648 -0.044 -31.001 1.00 64.62 73 GLU A C 1
ATOM 581 O O . GLU A 1 73 ? 19.851 0.004 -30.063 1.00 64.62 73 GLU A O 1
ATOM 586 N N . VAL A 1 74 ? 21.944 -0.318 -30.808 1.00 65.44 74 VAL A N 1
ATOM 587 C CA . VAL A 1 74 ? 22.531 -0.609 -29.488 1.00 65.44 74 VAL A CA 1
ATOM 588 C C . VAL A 1 74 ? 22.390 0.590 -28.545 1.00 65.44 74 VAL A C 1
ATOM 590 O O . VAL A 1 74 ? 22.002 0.426 -27.385 1.00 65.44 74 VAL A O 1
ATOM 593 N N . ASN A 1 75 ? 22.632 1.813 -29.030 1.00 72.12 75 ASN A N 1
ATOM 594 C CA . ASN A 1 75 ? 22.444 3.020 -28.221 1.00 72.12 75 ASN A CA 1
ATOM 595 C C . ASN A 1 75 ? 20.967 3.278 -27.879 1.00 72.12 75 ASN A C 1
ATOM 597 O O . ASN A 1 75 ? 20.665 3.660 -26.747 1.00 72.12 75 ASN A O 1
ATOM 601 N N . ALA A 1 76 ? 20.038 3.036 -28.807 1.00 72.06 76 ALA A N 1
ATOM 602 C CA . ALA A 1 76 ? 18.604 3.152 -28.543 1.00 72.06 76 ALA A CA 1
ATOM 603 C C . ALA A 1 76 ? 18.116 2.111 -27.516 1.00 72.06 76 ALA A C 1
ATOM 605 O O . ALA A 1 76 ? 17.348 2.451 -26.609 1.00 72.06 76 ALA A O 1
ATOM 606 N N . GLY A 1 77 ? 18.611 0.871 -27.601 1.00 74.31 77 GLY A N 1
ATOM 607 C CA . GLY A 1 77 ? 18.333 -0.190 -26.629 1.00 74.31 77 GLY A CA 1
ATOM 608 C C . GLY A 1 77 ? 18.841 0.154 -25.226 1.00 74.31 77 GLY A C 1
ATOM 609 O O . GLY A 1 77 ? 18.092 0.061 -24.253 1.00 74.31 77 GLY A O 1
ATOM 610 N N . LEU A 1 78 ? 20.076 0.657 -25.111 1.00 79.81 78 LEU A N 1
ATOM 611 C CA . LEU A 1 78 ? 20.669 1.084 -23.834 1.00 79.81 78 LEU A CA 1
ATOM 612 C C . LEU A 1 78 ? 19.917 2.252 -23.178 1.00 79.81 78 LEU A C 1
ATOM 614 O O . LEU A 1 78 ? 19.715 2.251 -21.961 1.00 79.81 78 LEU A O 1
ATOM 618 N N . VAL A 1 79 ? 19.487 3.247 -23.962 1.00 81.12 79 VAL A N 1
ATOM 619 C CA . VAL A 1 79 ? 18.696 4.383 -23.455 1.00 81.12 79 VAL A CA 1
ATOM 620 C C . VAL A 1 79 ? 17.322 3.917 -22.969 1.00 81.12 79 VAL A C 1
ATOM 622 O O . VAL A 1 79 ? 16.869 4.348 -21.908 1.00 81.12 79 VAL A O 1
ATOM 625 N N . THR A 1 80 ? 16.685 3.002 -23.702 1.00 80.62 80 THR A N 1
ATOM 626 C CA . THR A 1 80 ? 15.376 2.444 -23.333 1.00 80.62 80 THR A CA 1
ATOM 627 C C . THR A 1 80 ? 15.465 1.633 -22.040 1.00 80.62 80 THR A C 1
ATOM 629 O O . THR A 1 80 ? 14.682 1.871 -21.120 1.00 80.62 80 THR A O 1
ATOM 632 N N . LYS A 1 81 ? 16.479 0.763 -21.907 1.00 84.75 81 LYS A N 1
ATOM 633 C CA . LYS A 1 81 ? 16.755 0.018 -20.666 1.00 84.75 81 LYS A CA 1
ATOM 634 C C . LYS A 1 81 ? 16.969 0.938 -19.470 1.00 84.75 81 LYS A C 1
ATOM 636 O O . LYS A 1 81 ? 16.369 0.722 -18.421 1.00 84.75 81 LYS A O 1
ATOM 641 N N . ARG A 1 82 ? 17.780 1.991 -19.627 1.00 88.88 82 ARG A N 1
ATOM 642 C CA . ARG A 1 82 ? 18.030 2.958 -18.546 1.00 88.88 82 ARG A CA 1
ATOM 643 C C . ARG A 1 82 ? 16.742 3.640 -18.087 1.00 88.88 82 ARG A C 1
ATOM 645 O O . ARG A 1 82 ? 16.485 3.689 -16.891 1.00 88.88 82 ARG A O 1
ATOM 652 N N . ARG A 1 83 ? 15.922 4.119 -19.025 1.00 87.94 83 ARG A N 1
ATOM 653 C CA . ARG A 1 83 ? 14.651 4.780 -18.701 1.00 87.94 83 ARG A CA 1
ATOM 654 C C . ARG A 1 83 ? 13.685 3.839 -17.978 1.00 87.94 83 ARG A C 1
ATOM 656 O O . ARG A 1 83 ? 13.070 4.239 -16.997 1.00 87.94 83 ARG A O 1
ATOM 663 N N . MET A 1 84 ? 13.578 2.590 -18.433 1.00 88.62 84 MET A N 1
ATOM 664 C CA . MET A 1 84 ? 12.752 1.582 -17.762 1.00 88.62 84 MET A CA 1
ATOM 665 C C . MET A 1 84 ? 13.257 1.275 -16.347 1.00 88.62 84 MET A C 1
ATOM 667 O O . MET A 1 84 ? 12.450 1.114 -15.438 1.00 88.62 84 MET A O 1
ATOM 671 N N . GLN A 1 85 ? 14.576 1.235 -16.138 1.00 92.00 85 GLN A N 1
ATOM 672 C CA . GLN A 1 85 ? 15.161 1.021 -14.814 1.00 92.00 85 GLN A CA 1
ATOM 673 C C . GLN A 1 85 ? 14.829 2.165 -13.852 1.00 92.00 85 GLN A C 1
ATOM 675 O O . GLN A 1 85 ? 14.450 1.910 -12.712 1.00 92.00 85 GLN A O 1
ATOM 680 N N . GLU A 1 86 ? 14.929 3.413 -14.312 1.00 91.50 86 GLU A N 1
ATOM 681 C CA . GLU A 1 86 ? 14.544 4.591 -13.525 1.00 91.50 86 GLU A CA 1
ATOM 682 C C . GLU A 1 86 ? 13.058 4.544 -13.133 1.00 91.50 86 GLU A C 1
ATOM 684 O O . GLU A 1 86 ? 12.710 4.818 -11.984 1.00 91.50 86 GLU A O 1
ATOM 689 N N . GLU A 1 87 ? 12.182 4.137 -14.057 1.00 91.12 87 GLU A N 1
ATOM 690 C CA . GLU A 1 87 ? 10.741 4.026 -13.807 1.00 91.12 87 GLU A CA 1
ATOM 691 C C . GLU A 1 87 ? 10.397 2.890 -12.831 1.00 91.12 87 GLU A C 1
ATOM 693 O O . GLU A 1 87 ? 9.565 3.071 -11.939 1.00 91.12 87 GLU A O 1
ATOM 698 N N . ILE A 1 88 ? 11.076 1.742 -12.942 1.00 92.00 88 ILE A N 1
ATOM 699 C CA . ILE A 1 88 ? 10.957 0.630 -11.990 1.00 92.00 88 ILE A CA 1
ATOM 700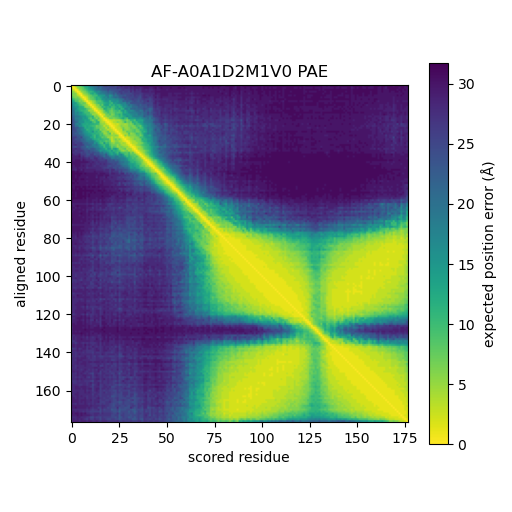 C C . ILE A 1 88 ? 11.362 1.085 -10.592 1.00 92.00 88 ILE A C 1
ATOM 702 O O . ILE A 1 88 ? 10.597 0.893 -9.651 1.00 92.00 88 ILE A O 1
ATOM 706 N N . THR A 1 89 ? 12.523 1.725 -10.450 1.00 94.00 89 THR A N 1
ATOM 707 C CA . THR A 1 89 ? 13.008 2.186 -9.144 1.00 94.00 89 THR A CA 1
ATOM 708 C C . THR A 1 89 ? 12.073 3.229 -8.527 1.00 94.00 89 THR A C 1
ATOM 710 O O . THR A 1 89 ? 11.821 3.194 -7.322 1.00 94.00 89 THR A O 1
ATOM 713 N N . ALA A 1 90 ? 11.500 4.128 -9.333 1.00 92.50 90 ALA A N 1
ATOM 714 C CA . ALA A 1 90 ? 10.505 5.084 -8.855 1.00 92.50 90 ALA A CA 1
ATOM 715 C C . ALA A 1 90 ? 9.225 4.390 -8.350 1.00 92.50 90 ALA A C 1
ATOM 717 O O . ALA A 1 90 ? 8.743 4.704 -7.260 1.00 92.50 90 ALA A O 1
ATOM 718 N N . GLU A 1 91 ? 8.685 3.426 -9.102 1.00 92.44 91 GLU A N 1
ATOM 719 C CA . GLU A 1 91 ? 7.492 2.673 -8.691 1.00 92.44 91 GLU A CA 1
ATOM 720 C C . GLU A 1 91 ? 7.753 1.775 -7.473 1.00 92.44 91 GLU A C 1
ATOM 722 O O . GLU A 1 91 ? 6.890 1.669 -6.604 1.00 92.44 91 GLU A O 1
ATOM 727 N N . GLU A 1 92 ? 8.939 1.175 -7.351 1.00 93.81 92 GLU A N 1
ATOM 728 C CA . GLU A 1 92 ? 9.351 0.430 -6.153 1.00 93.81 92 GLU A CA 1
ATOM 729 C C . GLU A 1 92 ? 9.385 1.331 -4.911 1.00 93.81 92 GLU A C 1
ATOM 731 O O . GLU A 1 92 ? 8.922 0.920 -3.846 1.00 93.81 92 GLU A O 1
ATOM 736 N N . GLY A 1 93 ? 9.838 2.581 -5.053 1.00 95.00 93 GLY A N 1
ATOM 737 C CA . GLY A 1 93 ? 9.760 3.584 -3.989 1.00 95.00 93 GLY A CA 1
ATOM 738 C C . GLY A 1 93 ? 8.319 3.897 -3.569 1.00 95.00 93 GLY A C 1
ATOM 739 O O . GLY A 1 93 ? 8.021 3.950 -2.375 1.00 95.00 93 GLY A O 1
ATOM 740 N N . VAL A 1 94 ? 7.402 4.039 -4.534 1.00 94.94 94 VAL A N 1
ATOM 741 C CA . VAL A 1 94 ? 5.967 4.243 -4.257 1.00 94.94 94 VAL A CA 1
ATOM 742 C C . VAL A 1 94 ? 5.364 3.030 -3.548 1.00 94.94 94 VAL A C 1
ATOM 744 O O . VAL A 1 94 ? 4.663 3.196 -2.552 1.00 94.94 94 VAL A O 1
ATOM 747 N N . ILE A 1 95 ? 5.657 1.814 -4.020 1.00 94.44 95 ILE A N 1
ATOM 748 C CA . ILE A 1 95 ? 5.218 0.568 -3.375 1.00 94.44 95 ILE A CA 1
ATOM 749 C C . ILE A 1 95 ? 5.724 0.513 -1.930 1.00 94.44 95 ILE A C 1
ATOM 751 O O . ILE A 1 95 ? 4.947 0.188 -1.036 1.00 94.44 95 ILE A O 1
ATOM 755 N N . GLY A 1 96 ? 6.990 0.868 -1.690 1.00 94.62 96 GLY A N 1
ATOM 756 C CA . GLY A 1 96 ? 7.568 0.936 -0.347 1.00 94.62 96 GLY A CA 1
ATOM 757 C C . GLY A 1 96 ? 6.802 1.884 0.578 1.00 94.62 96 GLY A C 1
ATOM 758 O O . GLY A 1 96 ? 6.441 1.494 1.686 1.00 94.62 96 GLY A O 1
ATOM 759 N N . GLY A 1 97 ? 6.472 3.091 0.105 1.00 95.38 97 GLY A N 1
ATOM 760 C CA . GLY A 1 97 ? 5.652 4.041 0.864 1.00 95.38 97 GLY A CA 1
ATOM 761 C C . GLY A 1 97 ? 4.261 3.492 1.200 1.00 95.38 97 GLY A C 1
ATOM 762 O O . GLY A 1 97 ? 3.832 3.543 2.351 1.00 95.38 97 GLY A O 1
ATOM 763 N N . MET A 1 98 ? 3.590 2.880 0.220 1.00 95.38 98 MET A N 1
ATOM 764 C CA . MET A 1 98 ? 2.270 2.272 0.427 1.00 95.38 98 MET A CA 1
ATOM 765 C C . MET A 1 98 ? 2.309 1.089 1.407 1.00 95.38 98 MET A C 1
ATOM 767 O O . MET A 1 98 ? 1.359 0.886 2.160 1.00 95.38 98 MET A O 1
ATOM 771 N N . LEU A 1 99 ? 3.391 0.304 1.427 1.00 95.69 99 LEU A N 1
ATOM 772 C CA . LEU A 1 99 ? 3.559 -0.797 2.381 1.00 95.69 99 LEU A CA 1
ATOM 773 C C . LEU A 1 99 ? 3.708 -0.296 3.826 1.00 95.69 99 LEU A C 1
ATOM 775 O O . LEU A 1 99 ? 3.144 -0.903 4.738 1.00 95.69 99 LEU A O 1
ATOM 779 N N . GLU A 1 100 ? 4.402 0.822 4.046 1.00 97.25 100 GLU A N 1
ATOM 780 C CA . GLU A 1 100 ? 4.478 1.447 5.374 1.00 97.25 100 GLU A CA 1
ATOM 781 C C . GLU A 1 100 ? 3.120 2.014 5.824 1.00 97.25 100 GLU A C 1
ATOM 783 O O . GLU A 1 100 ? 2.748 1.880 6.995 1.00 97.25 100 GLU A O 1
ATOM 788 N N . GLU A 1 101 ? 2.326 2.575 4.905 1.00 94.56 101 GLU A N 1
ATOM 789 C CA . GLU A 1 101 ? 0.944 2.983 5.193 1.00 94.56 101 GLU A CA 1
ATOM 790 C C . GLU A 1 101 ? 0.063 1.787 5.581 1.00 94.56 101 GLU A C 1
ATOM 792 O O . GLU A 1 101 ? -0.651 1.852 6.583 1.00 94.56 101 GLU A O 1
ATOM 797 N N . VAL A 1 102 ? 0.155 0.675 4.841 1.00 95.94 102 VAL A N 1
ATOM 798 C CA . VAL A 1 102 ? -0.551 -0.584 5.143 1.00 95.94 102 VAL A CA 1
ATOM 799 C C . VAL A 1 102 ? -0.211 -1.066 6.551 1.00 95.94 102 VAL A C 1
ATOM 801 O O . VAL A 1 102 ? -1.113 -1.267 7.363 1.00 95.94 102 VAL A O 1
ATOM 804 N N . LYS A 1 103 ? 1.079 -1.161 6.882 1.00 96.19 103 LYS A N 1
ATOM 805 C CA . LYS A 1 103 ? 1.555 -1.583 8.208 1.00 96.19 103 LYS A CA 1
ATOM 806 C C . LYS A 1 103 ? 1.064 -0.660 9.325 1.00 96.19 103 LYS A C 1
ATOM 808 O O . LYS A 1 103 ? 0.682 -1.111 10.408 1.00 96.19 103 LYS A O 1
ATOM 813 N N . THR A 1 104 ? 1.060 0.645 9.068 1.00 96.81 104 THR A N 1
ATOM 814 C CA . THR A 1 104 ? 0.553 1.643 10.015 1.00 96.81 104 THR A CA 1
ATOM 815 C C . THR A 1 104 ? -0.942 1.453 10.253 1.00 96.81 104 THR A C 1
ATOM 817 O O . THR A 1 104 ? -1.392 1.435 11.400 1.00 96.81 104 THR A O 1
ATOM 820 N N . LEU A 1 105 ? -1.716 1.255 9.186 1.00 95.94 105 LEU A N 1
ATOM 821 C CA . LEU A 1 105 ? -3.157 1.052 9.267 1.00 95.94 105 LEU A CA 1
ATOM 822 C C . LEU A 1 105 ? -3.515 -0.266 9.967 1.00 95.94 105 LEU A C 1
ATOM 824 O O . LEU A 1 105 ? -4.414 -0.275 10.805 1.00 95.94 105 LEU A O 1
ATOM 828 N N . GLU A 1 106 ? -2.777 -1.346 9.708 1.00 96.31 106 GLU A N 1
ATOM 829 C CA . GLU A 1 106 ? -2.916 -2.629 10.410 1.00 96.31 106 GLU A CA 1
ATOM 830 C C . GLU A 1 106 ? -2.706 -2.475 11.921 1.00 96.31 106 GLU A C 1
ATOM 832 O O . GLU A 1 106 ? -3.519 -2.955 12.715 1.00 96.31 106 GLU A O 1
ATOM 837 N N . LYS A 1 107 ? -1.671 -1.733 12.339 1.00 97.62 107 LYS A N 1
ATOM 838 C CA . LYS A 1 107 ? -1.423 -1.439 13.760 1.00 97.62 107 LYS A CA 1
ATOM 839 C C . LYS A 1 107 ? -2.560 -0.631 14.392 1.00 97.62 107 LYS A C 1
ATOM 841 O O . LYS A 1 107 ? -2.943 -0.882 15.538 1.00 97.62 107 LYS A O 1
ATOM 846 N N . VAL A 1 108 ? -3.109 0.337 13.658 1.00 95.94 108 VAL A N 1
ATOM 847 C CA . VAL A 1 108 ? -4.251 1.133 14.126 1.00 95.94 108 VAL A CA 1
ATOM 848 C C . VAL A 1 108 ? -5.488 0.245 14.280 1.00 95.94 108 VAL A C 1
ATOM 850 O O . VAL A 1 108 ? -6.121 0.277 15.331 1.00 95.94 108 VAL A O 1
ATOM 853 N N . ILE A 1 109 ? -5.797 -0.602 13.295 1.00 95.81 109 ILE A N 1
ATOM 854 C CA . ILE A 1 109 ? -6.910 -1.563 13.369 1.00 95.81 109 ILE A CA 1
ATOM 855 C C . ILE A 1 109 ? -6.742 -2.505 14.566 1.00 95.81 109 ILE A C 1
ATOM 857 O O . ILE A 1 109 ? -7.699 -2.716 15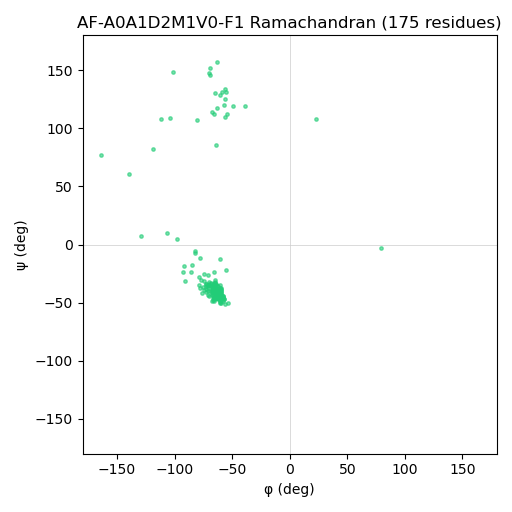.305 1.00 95.81 109 ILE A O 1
ATOM 861 N N . ALA A 1 110 ? -5.536 -3.031 14.798 1.00 96.62 110 ALA A N 1
ATOM 862 C CA . ALA A 1 110 ? -5.255 -3.887 15.951 1.00 96.62 110 ALA A CA 1
ATOM 863 C C . ALA A 1 110 ? -5.522 -3.166 17.283 1.00 96.62 110 ALA A C 1
ATOM 865 O O . ALA A 1 110 ? -6.125 -3.743 18.186 1.00 96.62 110 ALA A O 1
ATOM 866 N N . THR A 1 111 ? -5.142 -1.888 17.383 1.00 96.88 111 THR A N 1
ATOM 867 C CA . THR A 1 111 ? -5.435 -1.057 18.562 1.00 96.88 111 THR A CA 1
ATOM 868 C C . THR A 1 111 ? -6.940 -0.915 18.789 1.00 96.88 111 THR A C 1
ATOM 870 O O . THR A 1 111 ? -7.407 -1.172 19.894 1.00 96.88 111 THR A O 1
ATOM 873 N N . HIS A 1 112 ? -7.705 -0.563 17.752 1.00 94.44 112 HIS A N 1
ATOM 874 C CA . HIS A 1 112 ? -9.162 -0.430 17.862 1.00 94.44 112 HIS A CA 1
ATOM 875 C C . HIS A 1 112 ? -9.841 -1.764 18.215 1.00 94.44 112 HIS A C 1
ATOM 877 O O . HIS A 1 112 ? -10.744 -1.801 19.046 1.00 94.44 112 HIS A O 1
ATOM 883 N N . LYS A 1 113 ? -9.370 -2.891 17.661 1.00 94.81 113 LYS A N 1
ATOM 884 C CA . LYS A 1 113 ? -9.870 -4.229 18.028 1.00 94.81 113 LYS A CA 1
ATOM 885 C C . LYS A 1 113 ? -9.650 -4.533 19.511 1.00 94.81 113 LYS A C 1
ATOM 887 O O . LYS A 1 113 ? -10.584 -4.972 20.173 1.00 94.81 113 LYS A O 1
ATOM 892 N N . ALA A 1 114 ? -8.466 -4.231 20.044 1.00 94.94 114 ALA A N 1
ATOM 893 C CA . ALA A 1 114 ? -8.169 -4.413 21.465 1.00 94.94 114 ALA A CA 1
ATOM 894 C C . ALA A 1 114 ? -9.005 -3.488 22.372 1.00 94.94 114 ALA A C 1
ATOM 896 O O . ALA A 1 114 ? -9.372 -3.869 23.482 1.00 94.94 114 ALA A O 1
ATOM 897 N N . VAL A 1 115 ? -9.314 -2.268 21.918 1.00 92.56 115 VAL A N 1
ATOM 898 C CA . VAL A 1 115 ? -10.220 -1.354 22.632 1.00 92.56 115 VAL A CA 1
ATOM 899 C C . VAL A 1 115 ? -11.644 -1.912 22.648 1.00 92.56 115 VAL A C 1
ATOM 901 O O . VAL A 1 115 ? -12.243 -1.993 23.719 1.00 92.56 115 VAL A O 1
ATOM 904 N N . ALA A 1 116 ? -12.160 -2.353 21.499 1.00 89.88 116 ALA A N 1
ATOM 905 C CA . ALA A 1 116 ? -13.493 -2.942 21.391 1.00 89.88 116 ALA A CA 1
ATOM 906 C C . ALA A 1 116 ? -13.648 -4.203 22.261 1.00 89.88 116 ALA A C 1
ATOM 908 O O . ALA A 1 116 ? -14.684 -4.387 22.895 1.00 89.88 116 ALA A O 1
ATOM 909 N N . GLU A 1 117 ? -12.614 -5.047 22.330 1.00 91.12 117 GLU A N 1
ATOM 910 C CA . GLU A 1 117 ? -12.575 -6.231 23.196 1.00 91.12 117 GLU A CA 1
ATOM 911 C C . GLU A 1 117 ? -12.698 -5.849 24.677 1.00 91.12 117 GLU A C 1
ATOM 913 O O . GLU A 1 117 ? -13.609 -6.314 25.358 1.00 91.12 117 GLU A O 1
ATOM 918 N N . LYS A 1 118 ? -11.891 -4.889 25.151 1.00 89.62 118 LYS A N 1
ATOM 919 C CA . LYS A 1 118 ? -11.988 -4.384 26.532 1.00 89.62 118 LYS A CA 1
ATOM 920 C C . LYS A 1 118 ? -13.349 -3.766 26.850 1.00 89.62 118 LYS A C 1
ATOM 922 O O . LYS A 1 118 ? -13.838 -3.908 27.968 1.00 89.62 118 LYS A O 1
ATOM 927 N N . MET A 1 119 ? -13.961 -3.061 25.896 1.00 87.00 119 MET A N 1
ATOM 928 C CA . MET A 1 119 ? -15.310 -2.515 26.074 1.00 87.00 119 MET A CA 1
ATOM 929 C C . MET A 1 119 ? -16.353 -3.629 26.217 1.00 87.00 119 MET A C 1
ATOM 931 O O . MET A 1 119 ? -17.241 -3.519 27.060 1.00 87.00 119 MET A O 1
ATOM 935 N N . MET A 1 120 ? -16.235 -4.712 25.441 1.00 83.44 120 MET A N 1
ATOM 936 C CA . MET A 1 120 ? -17.111 -5.882 25.568 1.00 83.44 120 MET A CA 1
ATOM 937 C C . MET A 1 120 ? -16.911 -6.613 26.901 1.00 83.44 120 MET A C 1
ATOM 939 O O . MET A 1 120 ? -17.901 -6.993 27.524 1.00 83.44 120 MET A O 1
ATOM 943 N N . ASP A 1 121 ? -15.673 -6.746 27.382 1.00 85.25 121 ASP A N 1
ATOM 944 C CA . ASP A 1 121 ? -15.387 -7.340 28.695 1.00 85.25 121 ASP A CA 1
ATOM 945 C C . ASP A 1 121 ? -16.024 -6.529 29.831 1.00 85.25 121 ASP A C 1
ATOM 947 O O . ASP A 1 121 ? -16.699 -7.083 30.703 1.00 85.25 121 ASP A O 1
ATOM 951 N N . LEU A 1 122 ? -15.867 -5.200 29.796 1.00 80.12 122 LEU A N 1
ATOM 952 C CA . LEU A 1 122 ? -16.507 -4.297 30.754 1.00 80.12 122 LEU A CA 1
ATOM 953 C C . LEU A 1 122 ? -18.032 -4.390 30.668 1.00 80.12 122 LEU A C 1
ATOM 955 O O 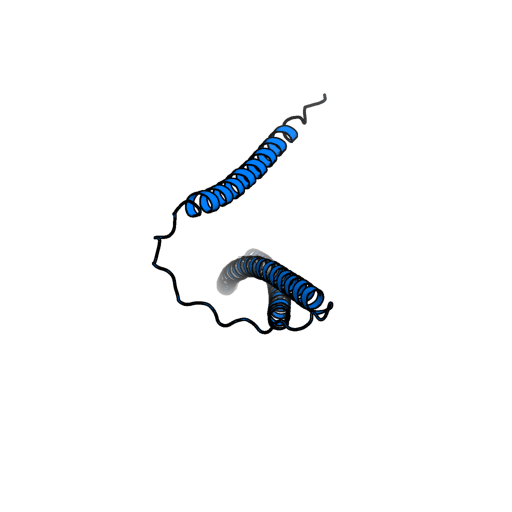. LEU A 1 122 ? -18.696 -4.467 31.699 1.00 80.12 122 LEU A O 1
ATOM 959 N N . TYR A 1 123 ? -18.603 -4.438 29.465 1.00 74.06 123 TYR A N 1
ATOM 960 C CA . TYR A 1 123 ? -20.042 -4.625 29.275 1.00 74.06 123 TYR A CA 1
ATOM 961 C C . TYR A 1 123 ? -20.534 -5.944 29.890 1.00 74.06 123 TYR A C 1
ATOM 963 O O . TYR A 1 123 ? -21.525 -5.949 30.621 1.00 74.06 123 TYR A O 1
ATOM 971 N N . GLY A 1 124 ? -19.810 -7.047 29.670 1.00 73.75 124 GLY A N 1
ATOM 972 C CA . GLY A 1 124 ? -20.109 -8.355 30.257 1.00 73.75 124 GLY A CA 1
ATOM 973 C C . GLY A 1 124 ? -20.079 -8.354 31.790 1.00 73.75 124 GLY A C 1
ATOM 974 O O . GLY A 1 124 ? -20.907 -9.010 32.417 1.00 73.75 124 GLY A O 1
ATOM 975 N N . GLN A 1 125 ? -19.189 -7.564 32.399 1.00 70.62 125 GLN A N 1
ATOM 976 C CA . GLN A 1 125 ? -19.141 -7.361 33.853 1.00 70.62 125 GLN A CA 1
ATOM 977 C C . GLN A 1 125 ? -20.260 -6.430 34.363 1.00 70.62 125 GLN A C 1
ATOM 979 O O . GLN A 1 125 ? -20.811 -6.653 35.440 1.00 70.62 125 GLN A O 1
ATOM 984 N N . THR A 1 126 ? -20.625 -5.401 33.590 1.00 62.59 126 THR A N 1
ATOM 985 C CA . THR A 1 126 ? -21.583 -4.349 33.99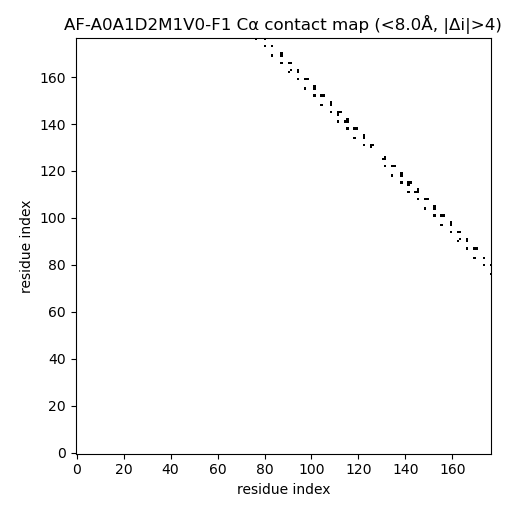2 1.00 62.59 126 THR A CA 1
ATOM 986 C C . THR A 1 126 ? -23.045 -4.743 33.753 1.00 62.59 126 THR A C 1
ATOM 988 O O . THR A 1 126 ? -23.945 -4.173 34.367 1.00 62.59 126 THR A O 1
ATOM 991 N N . ALA A 1 127 ? -23.318 -5.761 32.930 1.00 57.16 127 ALA A N 1
ATOM 992 C CA . ALA A 1 127 ? -24.665 -6.306 32.727 1.00 57.16 127 ALA A CA 1
ATOM 993 C C . ALA A 1 127 ? -25.308 -6.877 34.016 1.00 57.16 127 ALA A C 1
ATOM 995 O O . ALA A 1 127 ? -26.518 -7.087 34.055 1.00 57.16 127 ALA A O 1
ATOM 996 N N . GLY A 1 128 ? -24.530 -7.061 35.092 1.00 57.53 128 GLY A N 1
ATOM 997 C CA . GLY A 1 128 ? -25.032 -7.337 36.444 1.00 57.53 128 GLY A CA 1
ATOM 998 C C . GLY A 1 128 ? -25.469 -6.102 37.256 1.00 57.53 128 GLY A C 1
ATOM 999 O O . GLY A 1 128 ? -26.001 -6.270 38.350 1.00 57.53 128 GLY A O 1
ATOM 1000 N N . GLY A 1 129 ? -25.268 -4.871 36.762 1.00 55.12 129 GLY A N 1
ATOM 1001 C CA . GLY A 1 129 ? -25.485 -3.635 37.526 1.00 55.12 129 GLY A CA 1
ATOM 1002 C C . GLY A 1 129 ? -25.579 -2.350 36.685 1.00 55.12 129 GLY A C 1
ATOM 1003 O O . GLY A 1 129 ? -24.664 -1.538 36.665 1.00 55.12 129 GLY A O 1
ATOM 1004 N N . GLY A 1 130 ? -26.724 -2.118 36.039 1.00 55.38 130 GLY A N 1
ATOM 1005 C CA . GLY A 1 130 ? -27.359 -0.789 35.985 1.00 55.38 130 GLY A CA 1
ATOM 1006 C C . GLY A 1 130 ? -26.879 0.317 35.026 1.00 55.38 130 GLY A C 1
ATOM 1007 O O . GLY A 1 130 ? -27.549 1.343 35.003 1.00 55.38 130 GLY A O 1
ATOM 1008 N N . ASN A 1 131 ? -25.820 0.181 34.215 1.00 57.78 131 ASN A N 1
ATOM 1009 C CA . ASN A 1 131 ? -25.434 1.259 33.270 1.00 57.78 131 ASN A CA 1
ATOM 1010 C C . ASN A 1 131 ? -24.994 0.751 31.881 1.00 57.78 131 ASN A C 1
ATOM 1012 O O . ASN A 1 131 ? -23.858 0.926 31.447 1.00 57.78 131 ASN A O 1
ATOM 1016 N N . ILE A 1 132 ? -25.913 0.061 31.206 1.00 60.75 132 ILE A N 1
ATOM 1017 C CA . ILE A 1 132 ? -25.648 -0.809 30.046 1.00 60.75 132 ILE A CA 1
ATOM 1018 C C . ILE A 1 132 ? -25.751 -0.051 28.702 1.00 60.75 132 ILE A C 1
ATOM 1020 O O . ILE A 1 132 ? -25.022 -0.341 27.755 1.00 60.75 132 ILE A O 1
ATOM 1024 N N . GLU A 1 133 ? -26.614 0.962 28.614 1.00 61.78 133 GLU A N 1
ATOM 1025 C CA . GLU A 1 133 ? -26.987 1.605 27.343 1.00 61.78 133 GLU A CA 1
ATOM 1026 C C . GLU A 1 133 ? -25.853 2.452 26.725 1.00 61.78 133 GLU A C 1
ATOM 1028 O O . GLU A 1 133 ? -25.602 2.383 25.521 1.00 61.78 133 GLU A O 1
ATOM 1033 N N . TYR A 1 134 ? -25.097 3.186 27.553 1.00 59.91 134 TYR A N 1
ATOM 1034 C CA . TYR A 1 134 ? -23.991 4.043 27.097 1.00 59.91 134 TYR A CA 1
ATOM 1035 C C . TYR A 1 134 ? -22.817 3.232 26.516 1.00 59.91 134 TYR A C 1
ATOM 1037 O O . TYR A 1 134 ? -22.265 3.582 25.473 1.00 59.91 134 TYR A O 1
ATOM 1045 N N . VAL A 1 135 ? -22.479 2.101 27.146 1.00 66.94 135 VAL A N 1
ATOM 1046 C CA . VAL A 1 135 ? -21.370 1.228 26.724 1.00 66.94 135 VAL A CA 1
ATOM 1047 C C . VAL A 1 135 ? -21.681 0.532 25.392 1.00 66.94 135 VAL A C 1
ATOM 1049 O O . VAL A 1 135 ? -20.787 0.378 24.563 1.00 66.94 135 VAL A O 1
ATOM 1052 N N . SER A 1 136 ? -22.948 0.179 25.134 1.00 75.06 136 SER A N 1
ATOM 1053 C CA . SER A 1 136 ? -23.359 -0.422 23.854 1.00 75.06 136 SER A CA 1
ATOM 1054 C C . SER A 1 136 ? -23.151 0.529 22.668 1.00 75.06 136 SER A C 1
ATOM 1056 O O . SER A 1 136 ? -22.607 0.123 21.644 1.00 75.06 136 SER A O 1
ATOM 1058 N N . SER A 1 137 ? -23.525 1.807 22.811 1.00 83.25 137 SER A N 1
ATOM 1059 C CA . SER A 1 137 ? -23.354 2.815 21.750 1.00 83.25 137 SER A CA 1
ATOM 1060 C C . SER A 1 137 ? -21.878 3.031 21.385 1.00 83.25 137 SER A C 1
ATOM 1062 O O . SER A 1 137 ? -21.543 3.197 20.211 1.00 83.25 137 SER A O 1
ATOM 1064 N N . ASP A 1 138 ? -20.979 3.055 22.370 1.00 86.00 138 ASP A N 1
ATOM 1065 C CA . ASP A 1 138 ? -19.552 3.276 22.110 1.00 86.00 138 ASP A CA 1
ATOM 1066 C C . ASP A 1 138 ? -18.882 2.056 21.455 1.00 86.00 138 ASP A C 1
ATOM 1068 O O . ASP A 1 138 ? -18.060 2.231 20.554 1.00 86.00 138 ASP A O 1
ATOM 1072 N N . ILE A 1 139 ? -19.315 0.832 21.788 1.00 86.94 139 ILE A N 1
ATOM 1073 C CA . ILE A 1 139 ? -18.900 -0.390 21.077 1.00 86.94 139 ILE A CA 1
ATOM 1074 C C . ILE A 1 139 ? -19.299 -0.325 19.595 1.00 86.94 139 ILE A C 1
ATOM 1076 O O . ILE A 1 139 ? -18.503 -0.690 18.725 1.00 86.94 139 ILE A O 1
ATOM 1080 N N . ASP A 1 140 ? -20.509 0.145 19.283 1.00 89.31 140 ASP A N 1
ATOM 1081 C CA . ASP A 1 140 ? -20.984 0.231 17.898 1.00 89.31 140 ASP A CA 1
ATOM 1082 C C . ASP A 1 140 ? -20.208 1.275 17.078 1.00 89.31 140 ASP A C 1
ATOM 1084 O O . ASP A 1 140 ? -19.844 1.012 15.926 1.00 89.31 140 ASP A O 1
ATOM 1088 N N . LYS A 1 141 ? -19.863 2.425 17.674 1.00 91.88 141 LYS A N 1
ATOM 1089 C CA . LYS A 1 141 ? -18.977 3.426 17.044 1.00 91.88 141 LYS A CA 1
ATOM 1090 C C . LYS A 1 141 ? -17.579 2.865 16.783 1.00 91.88 141 LYS A C 1
ATOM 1092 O O . LYS A 1 141 ? -17.002 3.100 15.716 1.00 91.88 141 LYS A O 1
ATOM 1097 N N . GLU A 1 142 ? -17.041 2.106 17.733 1.00 91.94 142 GLU A N 1
ATOM 1098 C CA . GLU A 1 142 ? -15.721 1.491 17.611 1.00 91.94 142 GLU A CA 1
ATOM 1099 C C . GLU A 1 142 ? -15.706 0.442 16.485 1.00 91.94 142 GLU A C 1
ATOM 1101 O O . GLU A 1 142 ? -14.832 0.461 15.615 1.00 91.94 142 GLU A O 1
ATOM 1106 N N . LYS A 1 143 ? -16.740 -0.409 16.405 1.00 91.44 143 LYS A N 1
ATOM 1107 C CA . LYS A 1 143 ? -16.928 -1.377 15.307 1.00 91.44 143 LYS A CA 1
ATOM 1108 C C . LYS A 1 143 ? -17.061 -0.702 13.942 1.00 91.44 143 LYS A C 1
ATOM 1110 O O . LYS A 1 143 ? -16.476 -1.181 12.963 1.00 91.44 143 LYS A O 1
ATOM 1115 N N . ALA A 1 144 ? -17.801 0.404 13.860 1.00 94.00 144 ALA A N 1
ATOM 1116 C CA . ALA A 1 144 ? -17.922 1.177 12.627 1.00 94.00 144 ALA A CA 1
ATOM 1117 C C . ALA A 1 144 ? -16.555 1.721 12.174 1.00 94.00 144 ALA A C 1
ATOM 1119 O O . ALA A 1 144 ? -16.188 1.571 11.007 1.00 94.00 144 ALA A O 1
ATOM 1120 N N . THR A 1 145 ? -15.766 2.247 13.115 1.00 94.12 145 THR A N 1
ATOM 1121 C CA . THR A 1 145 ? -14.410 2.759 12.863 1.00 94.12 145 THR A CA 1
ATOM 1122 C C . THR A 1 145 ? -13.461 1.659 12.376 1.00 94.12 145 THR A C 1
ATOM 1124 O O . THR A 1 145 ? -12.723 1.860 11.408 1.00 94.12 145 THR A O 1
ATOM 1127 N N . ILE A 1 146 ? -13.494 0.472 12.996 1.00 95.06 146 ILE A N 1
ATOM 1128 C CA . ILE A 1 146 ? -12.719 -0.700 12.548 1.00 95.06 146 ILE A CA 1
ATOM 1129 C C . ILE A 1 146 ? -13.092 -1.059 11.107 1.00 95.06 146 ILE A C 1
ATOM 1131 O O . ILE A 1 146 ? -12.212 -1.190 10.256 1.00 95.06 146 ILE A O 1
ATOM 1135 N N . THR A 1 147 ? -14.392 -1.150 10.821 1.00 96.62 147 THR A N 1
ATOM 1136 C CA . THR A 1 147 ? -14.911 -1.528 9.499 1.00 96.62 147 THR A CA 1
ATOM 1137 C C . THR A 1 147 ? -14.473 -0.545 8.411 1.00 96.62 147 THR A C 1
ATOM 1139 O O . THR A 1 147 ? -14.106 -0.949 7.306 1.00 96.62 147 THR A O 1
ATOM 1142 N N . GLU A 1 148 ? -14.501 0.759 8.693 1.00 96.38 148 GLU A N 1
ATOM 1143 C CA . GLU A 1 148 ? -14.046 1.787 7.753 1.00 96.38 148 GLU A CA 1
ATOM 1144 C C . GLU A 1 148 ? -12.548 1.655 7.451 1.00 96.38 148 GLU A C 1
ATOM 1146 O O . GLU A 1 148 ? -12.135 1.671 6.288 1.00 96.38 148 GLU A O 1
ATOM 1151 N N . LYS A 1 149 ? -11.726 1.446 8.482 1.00 95.25 149 LYS A N 1
ATOM 1152 C CA . LYS A 1 149 ? -10.280 1.261 8.314 1.00 95.25 149 LYS A CA 1
ATOM 1153 C C . LYS A 1 149 ? -9.943 -0.021 7.557 1.00 95.25 149 LYS A C 1
ATOM 1155 O O . LYS A 1 149 ? -9.053 0.003 6.712 1.00 95.25 149 LYS A O 1
ATOM 1160 N N . GLU A 1 150 ? -10.665 -1.113 7.797 1.00 95.88 150 GLU A N 1
ATOM 1161 C CA . GLU A 1 150 ? -10.497 -2.365 7.049 1.00 95.88 150 GLU A CA 1
ATOM 1162 C C . GLU A 1 150 ? -10.838 -2.196 5.561 1.00 95.88 150 GLU A C 1
ATOM 1164 O O . GLU A 1 150 ? -10.116 -2.706 4.703 1.00 95.88 150 GLU A O 1
ATOM 1169 N N . LYS A 1 151 ? -11.873 -1.415 5.218 1.00 96.81 151 LYS A N 1
ATOM 1170 C CA . LYS A 1 151 ? -12.171 -1.080 3.813 1.00 96.81 151 LYS A CA 1
ATOM 1171 C C . LYS A 1 151 ? -11.012 -0.329 3.157 1.00 96.81 151 LYS A C 1
ATOM 1173 O O . LYS A 1 151 ? -10.607 -0.688 2.051 1.00 96.81 151 LYS A O 1
ATOM 1178 N N . THR A 1 152 ? -10.458 0.669 3.843 1.00 95.25 152 THR A N 1
ATOM 1179 C CA . THR A 1 152 ? -9.291 1.427 3.362 1.00 95.25 152 THR A CA 1
ATOM 1180 C C . THR A 1 152 ? -8.070 0.524 3.182 1.00 95.25 152 THR A C 1
ATOM 1182 O O . THR A 1 152 ? -7.405 0.590 2.148 1.00 95.25 152 THR A O 1
ATOM 1185 N N . LEU A 1 153 ? -7.820 -0.383 4.131 1.00 96.62 153 LEU A N 1
ATOM 1186 C CA . LEU A 1 153 ? -6.729 -1.356 4.061 1.00 96.62 153 LEU A CA 1
ATOM 1187 C C . LEU A 1 153 ? -6.838 -2.239 2.811 1.00 96.62 153 LEU A C 1
ATOM 1189 O O . LEU A 1 153 ? -5.860 -2.405 2.084 1.00 96.62 153 LEU A O 1
ATOM 1193 N N . VAL A 1 154 ? -8.034 -2.752 2.515 1.00 97.00 154 VAL A N 1
ATOM 1194 C CA . VAL A 1 154 ? -8.275 -3.594 1.334 1.00 97.00 154 VAL A CA 1
ATOM 1195 C C . VAL A 1 154 ? -8.006 -2.838 0.030 1.00 97.00 154 VAL A C 1
ATOM 1197 O O . VAL A 1 154 ? -7.474 -3.419 -0.918 1.00 97.00 154 VAL A O 1
ATOM 1200 N N . VAL A 1 155 ? -8.369 -1.554 -0.050 1.00 96.62 155 VAL A N 1
ATOM 1201 C CA . VAL A 1 155 ? -8.094 -0.727 -1.237 1.00 96.62 155 VAL A CA 1
ATOM 1202 C C . VAL A 1 155 ? -6.588 -0.532 -1.418 1.00 96.62 155 VAL A C 1
ATOM 1204 O O . VAL A 1 155 ? -6.071 -0.822 -2.497 1.00 96.62 155 VAL A O 1
ATOM 1207 N N . LEU A 1 156 ? -5.874 -0.150 -0.355 1.00 94.25 156 LEU A N 1
ATOM 1208 C CA . LEU A 1 156 ? -4.419 0.029 -0.394 1.00 94.25 156 LEU A CA 1
ATOM 1209 C C . LEU A 1 156 ? -3.694 -1.258 -0.802 1.00 94.25 156 LEU A C 1
ATOM 1211 O O . LEU A 1 156 ? -2.850 -1.235 -1.696 1.00 94.25 156 LEU A O 1
ATOM 1215 N N . GLN A 1 157 ? -4.0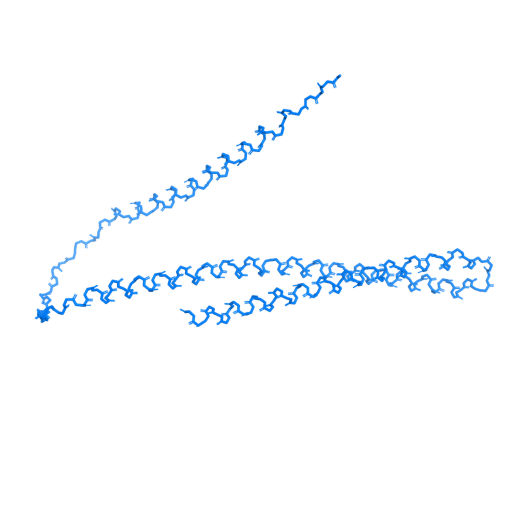69 -2.402 -0.224 1.00 94.69 157 GLN A N 1
ATOM 1216 C CA . GLN A 1 157 ? -3.487 -3.701 -0.576 1.00 94.69 157 GLN A CA 1
ATOM 1217 C C . GLN A 1 157 ? -3.724 -4.071 -2.050 1.00 94.69 157 GLN A C 1
ATOM 1219 O O . GLN A 1 157 ? -2.830 -4.610 -2.711 1.00 94.69 157 GLN A O 1
ATOM 1224 N N . LYS A 1 158 ? -4.907 -3.761 -2.602 1.00 96.50 158 LYS A N 1
ATOM 1225 C CA . LYS A 1 158 ? -5.189 -3.966 -4.033 1.00 96.50 158 LYS A CA 1
ATOM 1226 C C . LYS A 1 158 ? -4.290 -3.104 -4.914 1.00 96.50 158 LYS A C 1
ATOM 1228 O O . LYS A 1 158 ? -3.794 -3.598 -5.927 1.00 96.50 158 LYS A O 1
ATOM 1233 N N . ASP A 1 159 ? -4.072 -1.847 -4.549 1.00 94.25 159 ASP A N 1
ATOM 1234 C CA . ASP A 1 159 ? -3.255 -0.935 -5.347 1.00 94.25 159 ASP A CA 1
ATOM 1235 C C . ASP A 1 159 ? -1.760 -1.266 -5.265 1.00 94.25 159 ASP A C 1
ATOM 1237 O O . ASP A 1 159 ? -1.090 -1.276 -6.302 1.00 94.25 159 ASP A O 1
ATOM 1241 N N . VAL A 1 160 ? -1.264 -1.671 -4.088 1.00 95.38 160 VAL A N 1
ATOM 124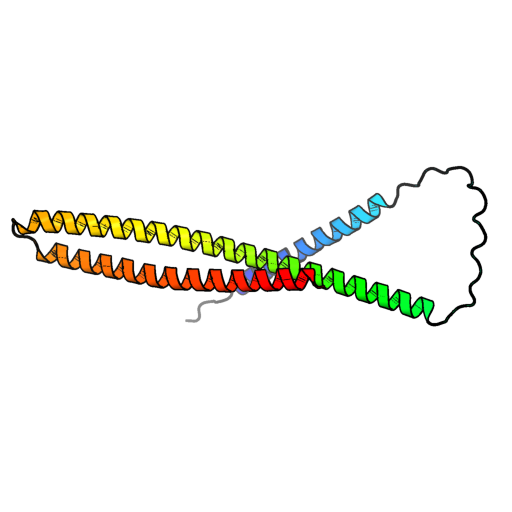2 C CA . VAL A 1 160 ? 0.079 -2.258 -3.931 1.00 95.38 160 VAL A CA 1
ATOM 1243 C C . VAL A 1 160 ? 0.252 -3.437 -4.885 1.00 95.38 160 VAL A C 1
ATOM 1245 O O . VAL A 1 160 ? 1.203 -3.470 -5.666 1.00 95.38 160 VAL A O 1
ATOM 1248 N N . ARG A 1 161 ? -0.699 -4.379 -4.893 1.00 96.06 161 ARG A N 1
ATOM 1249 C CA . ARG A 1 161 ? -0.623 -5.568 -5.750 1.00 96.06 161 ARG A CA 1
ATOM 1250 C C . ARG A 1 161 ? -0.619 -5.215 -7.236 1.00 96.06 161 ARG A C 1
ATOM 1252 O O . ARG A 1 161 ? 0.169 -5.776 -7.992 1.00 96.06 161 ARG A O 1
ATOM 1259 N N . LYS A 1 162 ? -1.463 -4.272 -7.671 1.00 95.06 162 LYS A N 1
ATOM 1260 C CA . LYS A 1 162 ? -1.473 -3.795 -9.066 1.00 95.06 162 LYS A CA 1
ATOM 1261 C C . LYS A 1 162 ? -0.119 -3.212 -9.471 1.00 95.06 162 LYS A C 1
ATOM 1263 O O . LYS A 1 162 ? 0.373 -3.517 -10.557 1.00 95.06 162 LYS A O 1
ATOM 1268 N N . LYS A 1 163 ? 0.491 -2.397 -8.607 1.00 93.81 163 LYS A N 1
ATOM 1269 C CA . LYS A 1 163 ? 1.809 -1.803 -8.865 1.00 93.81 163 LYS A CA 1
ATOM 1270 C C . LYS A 1 163 ? 2.920 -2.851 -8.889 1.00 93.81 163 LYS A C 1
ATOM 1272 O O . LYS A 1 163 ? 3.747 -2.814 -9.793 1.00 93.81 163 LYS A O 1
ATOM 1277 N N . GLN A 1 164 ? 2.902 -3.822 -7.978 1.00 95.38 164 GLN A N 1
ATOM 1278 C CA . GLN A 1 164 ? 3.856 -4.937 -7.982 1.00 95.38 164 GLN A CA 1
ATOM 1279 C C . GLN A 1 164 ? 3.792 -5.740 -9.287 1.00 95.38 164 GLN A C 1
ATOM 1281 O O . GLN A 1 164 ? 4.829 -6.007 -9.886 1.00 95.38 164 GLN A O 1
ATOM 1286 N N . VAL A 1 165 ? 2.586 -6.062 -9.772 1.00 96.25 165 VAL A N 1
ATOM 1287 C CA . VAL A 1 165 ? 2.404 -6.752 -11.063 1.00 96.25 165 VAL A CA 1
ATOM 1288 C C . VAL A 1 165 ? 2.954 -5.915 -12.219 1.00 96.25 165 VAL A C 1
ATOM 1290 O O . VAL A 1 165 ? 3.653 -6.436 -13.082 1.00 96.25 165 VAL A O 1
ATOM 1293 N N . LYS A 1 166 ? 2.688 -4.604 -12.227 1.00 92.94 166 LYS A N 1
ATOM 1294 C CA . LYS A 1 166 ? 3.211 -3.683 -13.246 1.00 92.94 166 LYS A CA 1
ATOM 1295 C C . LYS A 1 166 ? 4.745 -3.663 -13.262 1.00 92.94 166 LYS A C 1
ATOM 1297 O O . LYS A 1 166 ? 5.337 -3.804 -14.328 1.00 92.94 166 LYS A O 1
ATOM 1302 N N . VAL A 1 167 ? 5.374 -3.527 -12.094 1.00 94.56 167 VAL A N 1
ATOM 1303 C CA . VAL A 1 167 ? 6.839 -3.552 -11.952 1.00 94.56 167 VAL A CA 1
ATOM 1304 C C . 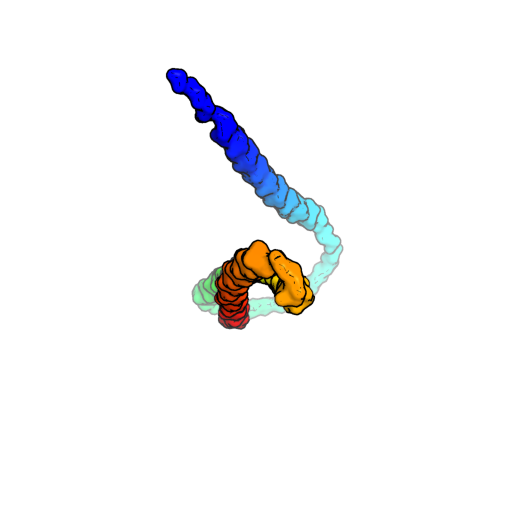VAL A 1 167 ? 7.411 -4.890 -12.417 1.00 94.56 167 VAL A C 1
ATOM 1306 O O . VAL A 1 167 ? 8.399 -4.903 -13.145 1.00 94.56 167 VAL A O 1
ATOM 1309 N N . GLN A 1 168 ? 6.773 -6.006 -12.059 1.00 94.12 168 GLN A N 1
ATOM 1310 C CA . GLN A 1 168 ? 7.209 -7.333 -12.487 1.00 94.12 168 GLN A CA 1
ATOM 1311 C C . GLN A 1 168 ? 7.172 -7.479 -14.014 1.00 94.12 168 GLN A C 1
ATOM 1313 O O . GLN A 1 168 ? 8.169 -7.871 -14.615 1.00 94.12 168 GLN A O 1
ATOM 1318 N N . ASN A 1 169 ? 6.077 -7.060 -14.654 1.00 93.94 169 ASN A N 1
ATOM 1319 C CA . ASN A 1 169 ? 5.958 -7.081 -16.114 1.00 93.94 169 ASN A CA 1
ATOM 1320 C C . ASN A 1 169 ? 7.044 -6.232 -16.796 1.00 93.94 169 ASN A C 1
ATOM 1322 O O . ASN A 1 169 ? 7.554 -6.597 -17.853 1.00 93.94 169 ASN A O 1
ATOM 1326 N N . TRP A 1 170 ? 7.409 -5.089 -16.210 1.00 91.69 170 TRP A N 1
ATOM 1327 C CA . TRP A 1 170 ? 8.482 -4.248 -16.740 1.00 91.69 170 TRP A CA 1
ATOM 1328 C C . TRP A 1 170 ? 9.870 -4.856 -16.571 1.00 91.69 170 TRP A C 1
ATOM 1330 O O . TRP A 1 170 ? 10.692 -4.708 -17.474 1.00 91.69 170 TRP A O 1
ATOM 1340 N N . LYS A 1 171 ? 10.128 -5.565 -15.467 1.00 91.69 171 LYS A N 1
ATOM 1341 C CA . LYS A 1 171 ? 11.371 -6.329 -15.284 1.00 91.69 171 LYS A CA 1
ATOM 1342 C C . LYS A 1 171 ? 11.503 -7.416 -16.350 1.00 91.69 171 LYS A C 1
ATOM 1344 O O . LYS A 1 171 ? 12.521 -7.475 -17.031 1.00 91.69 171 LYS A O 1
ATOM 1349 N N . GLU A 1 172 ? 10.440 -8.185 -16.579 1.00 92.31 172 GLU A N 1
ATOM 1350 C CA . GLU A 1 172 ? 10.407 -9.212 -17.631 1.00 92.31 172 GLU A CA 1
ATOM 1351 C C . GLU A 1 172 ? 10.577 -8.627 -19.040 1.00 92.31 172 GLU A C 1
ATOM 1353 O O . GLU A 1 172 ? 11.192 -9.246 -19.907 1.00 92.31 172 GLU A O 1
ATOM 1358 N N . LEU A 1 173 ? 10.026 -7.435 -19.296 1.00 87.31 173 LEU A N 1
ATOM 1359 C CA . LEU A 1 173 ? 10.219 -6.745 -20.570 1.00 87.31 173 LEU A CA 1
ATOM 1360 C C . LEU A 1 173 ? 11.674 -6.288 -20.736 1.00 87.31 173 LEU A C 1
ATOM 1362 O O . LEU A 1 173 ? 12.227 -6.426 -21.821 1.00 87.31 173 LEU A O 1
ATOM 1366 N N . MET A 1 174 ? 12.304 -5.780 -19.675 1.00 86.31 174 MET A N 1
ATOM 1367 C CA . MET A 1 174 ? 13.691 -5.310 -19.709 1.00 86.31 174 MET A CA 1
ATOM 1368 C C . MET A 1 174 ? 14.694 -6.432 -19.999 1.00 86.31 174 MET A C 1
ATOM 1370 O O . MET A 1 174 ? 15.678 -6.182 -20.690 1.00 86.31 174 MET A O 1
ATOM 1374 N N . GLU A 1 175 ? 14.446 -7.651 -19.513 1.00 85.62 175 GLU A N 1
ATOM 1375 C CA . GLU A 1 175 ? 15.277 -8.826 -19.819 1.00 85.62 175 GLU A CA 1
ATOM 1376 C C . GLU A 1 175 ? 15.226 -9.234 -21.300 1.00 85.62 175 GLU A C 1
ATOM 1378 O O . GLU A 1 175 ? 16.149 -9.881 -21.791 1.00 85.62 175 GLU A O 1
ATOM 1383 N N . LYS A 1 176 ? 14.154 -8.863 -22.015 1.00 81.00 176 LYS A N 1
ATOM 1384 C CA . LYS A 1 176 ? 13.948 -9.190 -23.437 1.00 81.00 176 LYS A CA 1
ATOM 1385 C C . LYS A 1 176 ? 14.477 -8.122 -24.401 1.00 81.00 176 LYS A C 1
ATOM 1387 O O . LYS A 1 176 ? 14.613 -8.416 -25.588 1.00 81.00 176 LYS A O 1
ATOM 1392 N N . VAL A 1 177 ? 14.707 -6.898 -23.920 1.00 67.44 177 VAL A N 1
ATOM 1393 C CA . VAL A 1 177 ? 15.371 -5.795 -24.654 1.00 67.44 177 VAL A CA 1
ATOM 1394 C C . VAL A 1 177 ? 16.881 -5.989 -24.566 1.00 67.44 177 VAL A C 1
ATOM 1396 O O . VAL A 1 177 ? 17.642 -5.364 -25.332 1.00 67.44 177 VAL A O 1
#

Foldseek 3Di:
DDDDDPPPVVVVVVVVVVVVVVVVVVVVVVVVVVVVVPPDDDDDDDDDDDDPDDPPDDDPVCPVVVVVVVVVVVVVLVVVLVVLVVVLVVLVVVLVVLVVVLVVLVVVLVVLVVVLVVLVVVLVVCVVDDDNPVSVVVSVVSVVVSVVSVVVSVVSVVVSVVSVVVSVVSVVVSVVD

pLDDT: mean 71.97, std 20.73, range [34.91, 97.62]

Solvent-accessible surface area (backbone atoms only — not comparable to full-atom values): 10428 Å² total; per-residue (Å²): 140,86,83,83,91,75,69,70,68,65,59,58,55,54,52,56,54,49,53,56,48,53,55,49,53,59,56,49,54,58,51,48,57,58,56,67,69,68,70,72,79,77,84,90,72,82,86,75,80,85,76,78,80,74,78,83,68,79,77,58,82,59,54,65,54,52,51,55,50,50,56,49,51,54,51,51,44,53,53,50,48,52,54,52,50,55,51,43,54,53,50,52,51,52,45,52,54,51,51,53,51,47,55,51,50,52,54,50,45,53,50,51,51,55,50,44,51,54,52,51,55,51,46,67,64,35,70,81,60,93,68,58,71,69,59,53,56,52,46,52,55,46,52,52,53,46,53,53,52,51,54,53,48,54,52,52,54,52,53,46,50,54,50,51,52,52,45,51,56,51,53,60,50,54,77,73,101

Secondary structure (DSSP, 8-state):
------SHHHHHHHHHHHHHHHHHHHHHHHHHHHHHTT--PPP----PPPPP--------THHHHHHHHHHHHHHHHHHHHHHHHHHHHHHHHHHHHHHHHHHHHHHHHHHHHHHHHHHHHHHHHHTTSS--HHHHHHHHHHHHHHHHHHHHHHHHHHHHHHHHHHHHHHHHHHHH-

Organism: Orchesella cincta (NCBI:txid48709)

Radius of gyration: 33.58 Å; Cα contacts (8 Å, |Δi|>4): 44; chains: 1; bounding box: 87×56×89 Å

Sequence (177 aa):
MRIRTRASATLLTRHLTSARHQERILTESRRNSIRESSTAQPPVTPLAPPVPAVPRHRGNRNWYSNIRNADGEVNAGLVTKRRMQEEITAEEGVIGGMLEEVKTLEKVIATHKAVAEKMMDLYGQTAGGGNIEYVSSDIDKEKATITEKEKTLVVLQKDVRKKQVKVQNWKELMEKV